Protein AF-A0A8K0CKQ9-F1 (afdb_monomer)

Sequence (184 aa):
MFLKTLKVGVIASRLYTYRISHFRPLLTLQYNQNYNYNYYEQKRNYKNFGHKPEPAPRHTKYWYSILLVAFIIPWFDYNWIGEKLFPSVEARDDSIAENDLKPEEEHPEEHAKPKKHRKEKIGFRDRKIIEYENRIRHYSTPDKVFRYFATLQVQGSSSDQHEIYMTPDDFLRSMTPGVKQPDG

Secondary structure (DSSP, 8-state):
-HHHHHHHHHHHHHHHHHHHHH---TT-----------------S----S-PPPPPPHHHHHHHHHHHHHHHGGGS-HHHHHHHHS-------GGGTTS------------------------HHHHHHHHHHHHHHHHS-HHHHHHHH--EEEEPSSTT-EEEE--HHHHHHHHSTTPPPPP-

Foldseek 3Di:
DVVVVVVVVVVVVVVVVVVVVPDDPPDDPPPPPPDDPDDPDDDPVDDDPDPDPDPDDPVVVVVVVVVVVVVCVVVDDVVVVCVVVPPPPPPPPCVPVPDDDDDDDDDDDDDDDPPPPPPPPQDPVNVVQLVVLVCCLPPNDPVVLQQVLFPDWDQDPDNPDIDTDHDPVSVVVSNDRPDGDDDD

Mean predicted aligned error: 21.97 Å

pLDDT: mean 74.36, std 18.37, range [31.3, 97.88]

Structure (mmCIF, N/CA/C/O backbone):
data_AF-A0A8K0CKQ9-F1
#
_entry.id   AF-A0A8K0CKQ9-F1
#
loop_
_atom_site.group_PDB
_atom_site.id
_atom_site.type_symbol
_atom_site.label_atom_id
_atom_site.label_alt_id
_atom_site.label_comp_id
_atom_site.label_asym_id
_atom_site.label_entity_id
_atom_site.label_seq_id
_atom_site.pdbx_PDB_ins_code
_atom_site.Cartn_x
_atom_site.Cartn_y
_atom_site.Cartn_z
_atom_site.occupancy
_atom_site.B_iso_or_equiv
_atom_site.auth_seq_id
_atom_site.auth_comp_id
_atom_site.auth_asym_id
_atom_site.auth_atom_id
_atom_site.pdbx_PDB_model_num
ATOM 1 N N . MET A 1 1 ? -2.009 -38.156 -84.762 1.00 59.88 1 MET A N 1
ATOM 2 C CA . MET A 1 1 ? -1.311 -39.231 -84.011 1.00 59.88 1 MET A CA 1
ATOM 3 C C . MET A 1 1 ? 0.195 -38.986 -83.851 1.00 59.88 1 MET A C 1
ATOM 5 O O . MET A 1 1 ? 0.681 -39.154 -82.741 1.00 59.88 1 MET A O 1
ATOM 9 N N . PHE A 1 2 ? 0.912 -38.505 -84.876 1.00 60.66 2 PHE A N 1
ATOM 10 C CA . PHE A 1 2 ? 2.374 -38.289 -84.852 1.00 60.66 2 PHE A CA 1
ATOM 11 C C . PHE A 1 2 ? 2.932 -37.366 -83.748 1.00 60.66 2 PHE A C 1
ATOM 13 O O . PHE A 1 2 ? 3.993 -37.640 -83.198 1.00 60.66 2 PHE A O 1
ATOM 20 N N . LEU A 1 3 ? 2.226 -36.301 -83.348 1.00 66.69 3 LEU A N 1
ATOM 21 C CA . LEU A 1 3 ? 2.731 -35.427 -82.273 1.00 66.69 3 LEU A CA 1
ATOM 22 C C . LEU A 1 3 ? 2.757 -36.106 -80.893 1.00 66.69 3 LEU A C 1
ATOM 24 O O . LEU A 1 3 ? 3.561 -35.734 -80.038 1.00 66.69 3 LEU A O 1
ATOM 28 N N . LYS A 1 4 ? 1.881 -37.093 -80.655 1.00 66.88 4 LYS A N 1
ATOM 29 C CA . LYS A 1 4 ? 1.828 -37.806 -79.371 1.00 66.88 4 LYS A CA 1
ATOM 30 C C . LYS A 1 4 ? 2.975 -38.813 -79.258 1.00 66.88 4 LYS A C 1
ATOM 32 O O . LYS A 1 4 ? 3.605 -38.879 -78.209 1.00 66.88 4 LYS A O 1
ATOM 37 N N . THR A 1 5 ? 3.305 -39.518 -80.342 1.00 75.12 5 THR A N 1
ATOM 38 C CA . THR A 1 5 ? 4.439 -40.457 -80.377 1.00 75.12 5 THR A CA 1
ATOM 39 C C . THR A 1 5 ? 5.783 -39.736 -80.259 1.00 75.12 5 THR A C 1
ATOM 41 O O . THR A 1 5 ? 6.663 -40.198 -79.537 1.00 75.12 5 THR A O 1
ATOM 44 N N . LEU A 1 6 ? 5.918 -38.549 -80.861 1.00 74.31 6 LEU A N 1
ATOM 45 C CA . LEU A 1 6 ? 7.142 -37.749 -80.778 1.00 74.31 6 LEU A CA 1
ATOM 46 C C . LEU A 1 6 ? 7.392 -37.197 -79.363 1.00 74.31 6 LEU A C 1
ATOM 48 O O . LEU A 1 6 ? 8.517 -37.248 -78.872 1.00 74.31 6 LEU A O 1
ATOM 52 N N . LYS A 1 7 ? 6.343 -36.753 -78.653 1.00 72.31 7 LYS A N 1
ATOM 53 C CA . LYS A 1 7 ? 6.464 -36.329 -77.244 1.00 72.31 7 LYS A CA 1
ATOM 54 C C . LYS A 1 7 ? 6.880 -37.475 -76.319 1.00 72.31 7 LYS A C 1
ATOM 56 O O . LYS A 1 7 ? 7.727 -37.263 -75.455 1.00 72.31 7 LYS A O 1
ATOM 61 N N . VAL A 1 8 ? 6.333 -38.676 -76.513 1.00 76.56 8 VAL A N 1
ATOM 62 C CA . VAL A 1 8 ? 6.724 -39.862 -75.729 1.00 76.56 8 VAL A CA 1
ATOM 63 C C . VAL A 1 8 ? 8.188 -40.229 -75.994 1.00 76.56 8 VAL A C 1
ATOM 65 O O . VAL A 1 8 ? 8.921 -40.490 -75.043 1.00 76.56 8 VAL A O 1
ATOM 68 N N . GLY A 1 9 ? 8.649 -40.142 -77.246 1.00 76.12 9 GLY A N 1
ATOM 69 C CA . GLY A 1 9 ? 10.057 -40.355 -77.599 1.00 76.12 9 GLY A CA 1
ATOM 70 C C . GLY A 1 9 ? 11.020 -39.367 -76.926 1.00 76.12 9 GLY A C 1
ATOM 71 O O . GLY A 1 9 ? 12.057 -39.776 -76.411 1.00 76.12 9 GLY A O 1
ATOM 72 N N . VAL A 1 10 ? 10.662 -38.079 -76.855 1.00 77.00 10 VAL A N 1
ATOM 73 C CA . VAL A 1 10 ? 11.485 -37.042 -76.195 1.00 77.00 10 VAL A CA 1
ATOM 74 C C . VAL A 1 10 ? 11.519 -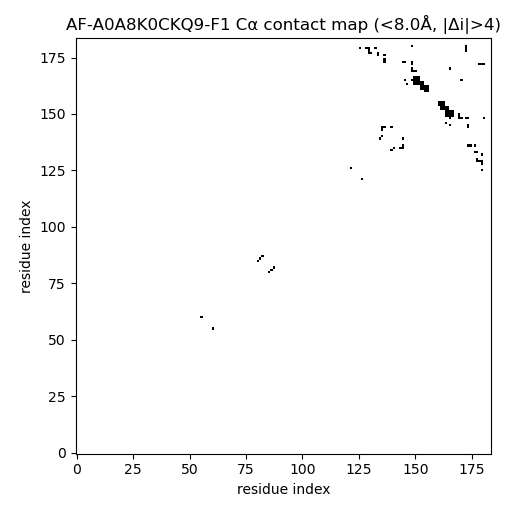37.208 -74.670 1.00 77.00 10 VAL A C 1
ATOM 76 O O . VAL A 1 10 ? 12.537 -36.942 -74.032 1.00 77.00 10 VAL A O 1
ATOM 79 N N . ILE A 1 11 ? 10.420 -37.659 -74.061 1.00 76.94 11 ILE A N 1
ATOM 80 C CA . ILE A 1 11 ? 10.378 -37.939 -72.619 1.00 76.94 11 ILE A CA 1
ATOM 81 C C . ILE A 1 11 ? 11.206 -39.191 -72.298 1.00 76.94 11 ILE A C 1
ATOM 83 O O . ILE A 1 11 ? 11.994 -39.174 -71.352 1.00 76.94 11 ILE A O 1
ATOM 87 N N . ALA A 1 12 ? 11.096 -40.244 -73.112 1.00 73.31 12 ALA A N 1
ATOM 88 C CA . ALA A 1 12 ? 11.885 -41.463 -72.956 1.00 73.31 12 ALA A CA 1
ATOM 89 C C . ALA A 1 12 ? 13.393 -41.200 -73.112 1.00 73.31 12 ALA A C 1
ATOM 91 O O . ALA A 1 12 ? 14.183 -41.692 -72.306 1.00 73.31 12 ALA A O 1
ATOM 92 N N . SER A 1 13 ? 13.800 -40.368 -74.079 1.00 69.25 13 SER A N 1
ATOM 93 C CA . SER A 1 13 ? 15.212 -40.013 -74.260 1.00 69.25 13 SER A CA 1
ATOM 94 C C . SER A 1 13 ? 15.764 -39.186 -73.095 1.00 69.25 13 SER A C 1
ATOM 96 O O . SER A 1 13 ? 16.885 -39.437 -72.658 1.00 69.25 13 SER A O 1
ATOM 98 N N . ARG A 1 14 ? 14.973 -38.267 -72.520 1.00 69.75 14 ARG A N 1
ATOM 99 C CA . ARG A 1 14 ? 15.354 -37.521 -71.304 1.00 69.75 14 ARG A CA 1
ATOM 100 C C . ARG A 1 14 ? 15.488 -38.410 -70.068 1.00 69.75 14 ARG A C 1
ATOM 102 O O . ARG A 1 14 ? 16.401 -38.207 -69.274 1.00 69.75 14 ARG A O 1
ATOM 109 N N . LEU A 1 15 ? 14.604 -39.391 -69.890 1.00 69.12 15 LEU A N 1
ATOM 110 C CA . LEU A 1 15 ? 14.692 -40.327 -68.764 1.00 69.12 15 LEU A CA 1
ATOM 111 C C . LEU A 1 15 ? 15.893 -41.271 -68.904 1.00 69.12 15 LEU A C 1
ATOM 113 O O . LEU A 1 15 ? 16.572 -41.549 -67.915 1.00 69.12 15 LEU A O 1
ATOM 117 N N . TYR A 1 16 ? 16.195 -41.718 -70.125 1.00 64.62 16 TYR A N 1
ATOM 118 C CA . TYR A 1 16 ? 17.355 -42.562 -70.403 1.00 64.62 16 TYR A CA 1
ATOM 119 C C . TYR A 1 16 ? 18.679 -41.834 -70.120 1.00 64.62 16 TYR A C 1
ATOM 121 O O . TYR A 1 16 ? 19.542 -42.374 -69.426 1.00 64.62 16 TYR A O 1
ATOM 129 N N . THR A 1 17 ? 18.824 -40.581 -70.566 1.00 60.91 17 THR A N 1
ATOM 130 C CA . THR A 1 17 ? 20.037 -39.784 -70.304 1.00 60.91 17 THR A CA 1
ATOM 131 C C . THR A 1 17 ? 20.198 -39.422 -68.827 1.00 60.91 17 THR A C 1
ATOM 133 O O . THR A 1 17 ? 21.315 -39.475 -68.308 1.00 60.91 17 THR A O 1
ATOM 136 N N . TYR A 1 18 ? 19.101 -39.147 -68.111 1.00 63.66 18 TYR A N 1
ATOM 137 C CA . TYR A 1 18 ? 19.142 -38.929 -66.662 1.00 63.66 18 TYR A CA 1
ATOM 138 C C . TYR A 1 18 ? 19.643 -40.176 -65.913 1.00 63.66 18 TYR A C 1
ATOM 140 O O . TYR A 1 18 ? 20.551 -40.068 -65.086 1.00 63.66 18 TYR A O 1
ATOM 148 N N . ARG A 1 19 ? 19.143 -41.373 -66.259 1.00 55.84 19 ARG A N 1
ATOM 149 C CA . ARG A 1 19 ? 19.552 -42.638 -65.618 1.00 55.84 19 ARG A CA 1
ATOM 150 C C . ARG A 1 19 ? 21.028 -42.986 -65.850 1.00 55.84 19 ARG A C 1
ATOM 152 O O . ARG A 1 19 ? 21.653 -43.534 -64.948 1.00 55.84 19 ARG A O 1
ATOM 159 N N . ILE A 1 20 ? 21.591 -42.642 -67.013 1.00 59.12 20 ILE A N 1
ATOM 160 C CA . ILE A 1 20 ? 23.017 -42.862 -67.322 1.00 59.12 20 ILE A CA 1
ATOM 161 C C . ILE A 1 20 ? 23.919 -41.939 -66.494 1.00 59.12 20 ILE A C 1
ATOM 163 O O . ILE A 1 20 ? 24.943 -42.387 -65.991 1.00 59.12 20 ILE A O 1
ATOM 167 N N . SER A 1 21 ? 23.529 -40.677 -66.281 1.00 59.56 21 SER A N 1
ATOM 168 C CA . SER A 1 21 ? 24.346 -39.727 -65.505 1.00 59.56 21 SER A CA 1
ATOM 169 C C . SER A 1 21 ? 24.526 -40.103 -64.026 1.00 59.56 21 SER A C 1
ATOM 171 O O . SER A 1 21 ? 25.521 -39.722 -63.413 1.00 59.56 21 SER A O 1
ATOM 173 N N . HIS A 1 22 ? 23.572 -40.841 -63.447 1.00 60.16 22 HIS A N 1
ATOM 174 C CA . HIS A 1 22 ? 23.580 -41.222 -62.029 1.00 60.16 22 HIS A CA 1
ATOM 175 C C . HIS A 1 22 ? 24.119 -42.640 -61.779 1.00 60.16 22 HIS A C 1
ATOM 177 O O . HIS A 1 22 ? 24.355 -43.006 -60.629 1.00 60.16 22 HIS A O 1
ATOM 183 N N . PHE A 1 23 ? 24.370 -43.430 -62.828 1.00 57.69 23 PHE A N 1
ATOM 184 C CA . PHE A 1 23 ? 25.042 -44.724 -62.711 1.00 57.69 23 PHE A CA 1
ATOM 185 C C . PHE A 1 23 ? 26.552 -44.529 -62.895 1.00 57.69 23 PHE A C 1
ATOM 18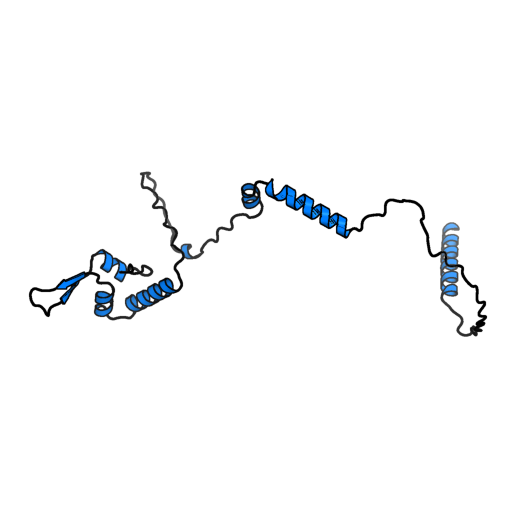7 O O . PHE A 1 23 ? 27.073 -44.570 -64.007 1.00 57.69 23 PHE A O 1
ATOM 194 N N . ARG A 1 24 ? 27.279 -44.303 -61.795 1.00 59.78 24 ARG A N 1
ATOM 195 C CA . ARG A 1 24 ? 28.744 -44.414 -61.814 1.00 59.78 24 ARG A CA 1
ATOM 196 C C . ARG A 1 24 ? 29.097 -45.903 -61.935 1.00 59.78 24 ARG A C 1
ATOM 198 O O . ARG A 1 24 ? 28.714 -46.660 -61.043 1.00 59.78 24 ARG A O 1
ATOM 205 N N . PRO A 1 25 ? 29.772 -46.365 -63.002 1.00 63.25 25 PRO A N 1
ATOM 206 C CA . PRO A 1 25 ? 30.199 -47.756 -63.081 1.00 63.25 25 PRO A CA 1
ATOM 207 C C . PRO A 1 25 ? 31.169 -48.050 -61.930 1.00 63.25 25 PRO A C 1
ATOM 209 O O . PRO A 1 25 ? 32.148 -47.335 -61.736 1.00 63.25 25 PRO A O 1
ATOM 212 N N . LEU A 1 26 ? 30.897 -49.118 -61.177 1.00 57.88 26 LEU A N 1
ATOM 213 C CA . LEU A 1 26 ? 31.646 -49.564 -59.989 1.00 57.88 26 LEU A CA 1
ATOM 214 C C . LEU A 1 26 ? 33.123 -49.942 -60.257 1.00 57.88 26 LEU A C 1
ATOM 216 O O . LEU A 1 26 ? 33.816 -50.366 -59.339 1.00 57.88 26 LEU A O 1
ATOM 220 N N . LEU A 1 27 ? 33.617 -49.791 -61.491 1.00 55.97 27 LEU A N 1
ATOM 221 C CA . LEU A 1 27 ? 34.939 -50.242 -61.941 1.00 55.97 27 LEU A CA 1
ATOM 222 C C . LEU A 1 27 ? 35.695 -49.184 -62.766 1.00 55.97 27 LEU A C 1
ATOM 224 O O . LEU A 1 27 ? 36.374 -49.514 -63.734 1.00 55.97 27 LEU A O 1
ATOM 228 N N . THR A 1 28 ? 35.621 -47.905 -62.396 1.00 53.66 28 THR A N 1
ATOM 229 C CA . THR A 1 28 ? 36.657 -46.947 -62.820 1.00 53.66 28 THR A CA 1
ATOM 230 C C . THR A 1 28 ? 37.701 -46.841 -61.723 1.00 53.66 28 THR A C 1
ATOM 232 O O . THR A 1 28 ? 37.480 -46.202 -60.695 1.00 53.66 28 THR A O 1
ATOM 235 N N . LEU A 1 29 ? 38.837 -47.490 -61.956 1.00 48.16 29 LEU A N 1
ATOM 236 C CA . LEU A 1 29 ? 40.065 -47.335 -61.191 1.00 48.16 29 LEU A CA 1
ATOM 237 C C . LEU A 1 29 ? 40.444 -45.843 -61.217 1.00 48.16 29 LEU A C 1
ATOM 239 O O . LEU A 1 29 ? 40.880 -45.331 -62.246 1.00 48.16 29 LEU A O 1
ATOM 243 N N . GLN A 1 30 ? 40.195 -45.113 -60.122 1.00 54.62 30 GLN A N 1
ATOM 244 C CA . GLN A 1 30 ? 40.667 -43.734 -59.983 1.00 54.62 30 GLN A CA 1
ATOM 245 C C . GLN A 1 30 ? 42.191 -43.769 -59.887 1.00 54.62 30 GLN A C 1
ATOM 247 O O . GLN A 1 30 ? 42.761 -44.006 -58.824 1.00 54.62 30 GLN A O 1
ATOM 252 N N . TYR A 1 31 ? 42.859 -43.555 -61.015 1.00 51.16 31 TYR A N 1
ATOM 253 C CA . TYR A 1 31 ? 44.293 -43.334 -61.042 1.00 51.16 31 TYR A CA 1
ATOM 254 C C . TYR A 1 31 ? 44.577 -41.931 -60.491 1.00 51.16 31 TYR A C 1
ATOM 256 O O . TYR A 1 31 ? 44.292 -40.917 -61.127 1.00 51.16 31 T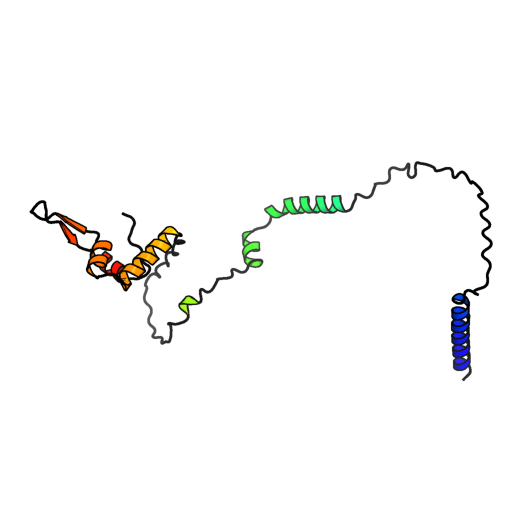YR A O 1
ATOM 264 N N . ASN A 1 32 ? 45.074 -41.882 -59.257 1.00 52.41 32 ASN A N 1
ATOM 265 C CA . ASN A 1 32 ? 45.449 -40.650 -58.574 1.00 52.41 32 ASN A CA 1
ATOM 266 C C . ASN A 1 32 ? 46.793 -40.144 -59.125 1.00 52.41 32 ASN A C 1
ATOM 268 O O . ASN A 1 32 ? 47.855 -40.471 -58.596 1.00 52.41 32 ASN A O 1
ATOM 272 N N . GLN A 1 33 ? 46.752 -39.365 -60.209 1.00 54.94 33 GLN A N 1
ATOM 273 C CA . GLN A 1 33 ? 47.903 -38.584 -60.665 1.00 54.94 33 GLN A CA 1
ATOM 274 C C . GLN A 1 33 ? 48.027 -37.317 -59.828 1.00 54.94 33 GLN A C 1
ATOM 276 O O . GLN A 1 33 ? 47.590 -36.234 -60.211 1.00 54.94 33 GLN A O 1
ATOM 281 N N . ASN A 1 34 ? 48.654 -37.468 -58.668 1.00 47.91 34 ASN A N 1
ATOM 282 C CA . ASN A 1 34 ? 49.083 -36.354 -57.841 1.00 47.91 34 ASN A CA 1
ATOM 283 C C . ASN A 1 34 ? 50.370 -35.752 -58.440 1.00 47.91 34 ASN A C 1
ATOM 285 O O . ASN A 1 34 ? 51.475 -36.011 -57.968 1.00 47.91 34 ASN A O 1
ATOM 289 N N . TYR A 1 35 ? 50.239 -34.971 -59.516 1.00 51.16 35 TYR A N 1
ATOM 290 C CA . TYR A 1 35 ? 51.323 -34.112 -59.995 1.00 51.16 35 TYR A CA 1
ATOM 291 C C . TYR A 1 35 ? 51.183 -32.728 -59.364 1.00 51.16 35 TYR A C 1
ATOM 293 O O . TYR A 1 35 ? 50.397 -31.892 -59.809 1.00 51.16 35 TYR A O 1
ATOM 301 N N . ASN A 1 36 ? 51.967 -32.495 -58.310 1.00 47.28 36 ASN A N 1
ATOM 302 C CA . ASN A 1 36 ? 52.162 -31.175 -57.718 1.00 47.28 36 ASN A CA 1
ATOM 303 C C . ASN A 1 36 ? 52.939 -30.277 -58.692 1.00 47.28 36 ASN A C 1
ATOM 305 O O . ASN A 1 36 ? 54.169 -30.227 -58.665 1.00 47.28 36 ASN A O 1
ATOM 309 N N . TYR A 1 37 ? 52.222 -29.534 -59.531 1.00 55.50 37 TYR A N 1
ATOM 310 C CA . TYR A 1 37 ? 52.769 -28.347 -60.178 1.00 55.50 37 TYR A CA 1
ATOM 311 C C . TYR A 1 37 ? 52.599 -27.163 -59.224 1.00 55.50 37 TYR A C 1
ATOM 313 O O . TYR A 1 37 ? 51.520 -26.585 -59.106 1.00 55.50 37 TYR A O 1
ATOM 321 N N . ASN A 1 38 ? 53.671 -26.825 -58.508 1.00 49.81 38 ASN A N 1
ATOM 322 C CA . ASN A 1 38 ? 53.735 -25.641 -57.655 1.00 49.81 38 ASN A CA 1
ATOM 323 C C . ASN A 1 38 ? 53.711 -24.370 -58.519 1.00 49.81 38 ASN A C 1
ATOM 325 O O . ASN A 1 38 ? 54.756 -23.845 -58.902 1.00 49.81 38 ASN A O 1
ATOM 329 N N . TYR A 1 39 ? 52.520 -23.861 -58.824 1.00 56.91 39 TYR A N 1
ATOM 330 C CA . TYR A 1 39 ? 52.352 -22.495 -59.304 1.00 56.91 39 TYR A CA 1
ATOM 331 C C . TYR A 1 39 ? 52.438 -21.548 -58.102 1.00 56.91 39 TYR A C 1
ATOM 333 O O . TYR A 1 39 ? 51.557 -21.526 -57.244 1.00 56.91 39 TYR A O 1
ATOM 341 N N . TYR A 1 40 ? 53.509 -20.759 -58.024 1.00 55.19 40 TYR A N 1
ATOM 342 C CA . TYR A 1 40 ? 53.582 -19.630 -57.101 1.00 55.19 40 TYR A CA 1
ATOM 343 C C . TYR A 1 40 ? 52.580 -18.560 -57.555 1.00 55.19 40 TYR A C 1
ATOM 345 O O . TYR A 1 40 ? 52.882 -17.741 -58.423 1.00 55.19 40 TYR A O 1
ATOM 353 N N . GLU A 1 41 ? 51.371 -18.564 -56.996 1.00 61.59 41 GLU A N 1
ATOM 354 C CA . GLU A 1 41 ? 50.421 -17.478 -57.229 1.00 61.59 41 GLU A CA 1
ATOM 355 C C . GLU A 1 41 ? 50.929 -16.181 -56.583 1.00 61.59 41 GLU A C 1
ATOM 357 O O . GLU A 1 41 ? 51.057 -16.077 -55.360 1.00 61.59 41 GLU A O 1
ATOM 362 N N . GLN A 1 42 ? 51.196 -15.159 -57.401 1.00 65.62 42 GLN A N 1
ATOM 363 C CA . GLN A 1 42 ? 51.445 -13.805 -56.912 1.00 65.62 42 GLN A CA 1
ATOM 364 C C . GLN A 1 42 ? 50.166 -13.244 -56.277 1.00 65.62 42 GLN A C 1
ATOM 366 O O . GLN A 1 42 ? 49.279 -12.725 -56.957 1.00 65.62 42 GLN A O 1
ATOM 371 N N . LYS A 1 43 ? 50.073 -13.307 -54.948 1.00 60.81 43 LYS A N 1
ATOM 372 C CA . LYS A 1 43 ? 48.999 -12.651 -54.196 1.00 60.81 43 LYS A CA 1
ATOM 373 C C . LYS A 1 43 ? 49.270 -11.145 -54.143 1.00 60.81 43 LYS A C 1
ATOM 375 O O . LYS A 1 43 ? 50.132 -10.678 -53.404 1.00 60.81 43 LYS A O 1
ATOM 380 N N . ARG A 1 44 ? 48.534 -10.359 -54.937 1.00 65.44 44 ARG A N 1
ATOM 381 C CA . ARG A 1 44 ? 48.466 -8.897 -54.767 1.00 65.44 44 ARG A CA 1
ATOM 382 C C . ARG A 1 44 ? 47.697 -8.602 -53.476 1.00 65.44 44 ARG A C 1
ATOM 384 O O . ARG A 1 44 ? 46.481 -8.753 -53.438 1.00 65.44 44 ARG A O 1
ATOM 391 N N . ASN A 1 45 ? 48.413 -8.200 -52.425 1.00 66.31 45 ASN A N 1
ATOM 392 C CA . ASN A 1 45 ? 47.864 -7.998 -51.074 1.00 66.31 45 ASN A CA 1
ATOM 393 C C . ASN A 1 45 ? 46.927 -6.790 -50.937 1.00 66.31 45 ASN A C 1
ATOM 395 O O . ASN A 1 45 ? 46.260 -6.640 -49.919 1.00 66.31 45 ASN A O 1
ATOM 399 N N . TYR A 1 46 ? 46.860 -5.931 -51.948 1.00 68.12 46 TYR A N 1
ATOM 400 C CA . TYR A 1 46 ? 45.945 -4.804 -51.986 1.00 68.12 46 TYR A CA 1
ATOM 401 C C . TYR A 1 46 ? 45.021 -4.938 -53.199 1.00 68.12 46 TYR A C 1
ATOM 403 O O . TYR A 1 46 ? 45.434 -5.246 -54.320 1.00 68.12 46 TYR A O 1
ATOM 411 N N . LYS A 1 47 ? 43.733 -4.700 -52.976 1.00 67.62 47 LYS A N 1
ATOM 412 C CA . LYS A 1 47 ? 42.726 -4.573 -54.026 1.00 67.62 47 LYS A CA 1
ATOM 413 C C . LYS A 1 47 ? 41.818 -3.425 -53.604 1.00 67.62 47 LYS A C 1
ATOM 415 O O . LYS A 1 47 ? 41.358 -3.425 -52.471 1.00 67.62 47 LYS A O 1
ATOM 420 N N . ASN A 1 48 ? 41.574 -2.485 -54.523 1.00 65.38 48 ASN A N 1
ATOM 421 C CA . ASN A 1 48 ? 40.822 -1.229 -54.338 1.00 65.38 48 ASN A CA 1
ATOM 422 C C . ASN A 1 48 ? 41.630 -0.024 -53.809 1.00 65.38 48 ASN A C 1
ATOM 424 O O . ASN A 1 48 ? 41.329 0.516 -52.757 1.00 65.38 48 ASN A O 1
ATOM 428 N N . PHE A 1 49 ? 42.580 0.486 -54.597 1.00 71.12 49 PHE A N 1
ATOM 429 C CA . PHE A 1 49 ? 43.244 1.779 -54.335 1.00 71.12 49 PHE A CA 1
ATOM 430 C C . PHE A 1 49 ? 42.407 3.031 -54.651 1.00 71.12 49 PHE A C 1
ATOM 432 O O . PHE A 1 49 ? 42.929 4.140 -54.674 1.00 71.12 49 PHE A O 1
ATOM 439 N N . GLY A 1 50 ? 41.121 2.875 -54.955 1.00 77.62 50 GLY A N 1
ATOM 440 C CA . GLY A 1 50 ? 40.236 4.013 -55.175 1.00 77.62 50 GLY A CA 1
ATOM 441 C C . GLY A 1 50 ? 39.508 4.353 -53.886 1.00 77.62 50 GLY A C 1
ATOM 442 O O . GLY A 1 50 ? 39.011 3.438 -53.231 1.00 77.62 50 GLY A O 1
ATOM 443 N N . HIS A 1 51 ? 39.380 5.643 -53.568 1.00 77.94 51 HIS A N 1
ATOM 444 C CA . HIS A 1 51 ? 38.482 6.139 -52.522 1.00 77.94 51 HIS A CA 1
ATOM 445 C C . HIS A 1 51 ? 37.025 5.877 -52.925 1.00 77.94 51 HIS A C 1
ATOM 447 O O . HIS A 1 51 ? 36.316 6.752 -53.416 1.00 77.94 51 HIS A O 1
ATOM 453 N N . LYS A 1 52 ? 36.590 4.627 -52.790 1.00 76.75 52 LYS A N 1
ATOM 454 C CA . LYS A 1 52 ? 35.187 4.253 -52.909 1.00 76.75 52 LYS A CA 1
ATOM 455 C C . LYS A 1 52 ? 34.563 4.429 -51.530 1.00 76.75 52 LYS A C 1
ATOM 457 O O . LYS A 1 52 ? 35.192 4.027 -50.552 1.00 76.75 52 LYS A O 1
ATOM 462 N N . PRO A 1 53 ? 33.357 5.004 -51.428 1.00 77.44 53 PRO A N 1
ATOM 463 C CA . PRO A 1 53 ? 32.656 5.031 -50.158 1.00 77.44 53 PRO A CA 1
ATOM 464 C C . PRO A 1 53 ? 32.446 3.587 -49.702 1.00 77.44 53 PRO A C 1
ATOM 466 O O . PRO A 1 53 ? 31.810 2.787 -50.394 1.00 77.44 53 PRO A O 1
ATOM 469 N N . GLU A 1 54 ? 33.031 3.236 -48.563 1.00 77.38 54 GLU A N 1
ATOM 470 C CA . GLU A 1 54 ? 32.820 1.926 -47.971 1.00 77.38 54 GLU A CA 1
ATOM 471 C C . GLU A 1 54 ? 31.382 1.857 -47.443 1.00 77.38 54 GLU A C 1
ATOM 473 O O . GLU A 1 54 ? 30.919 2.783 -46.766 1.00 77.38 54 GLU A O 1
ATOM 478 N N . PRO A 1 55 ? 30.621 0.796 -47.764 1.00 79.75 55 PRO A N 1
ATOM 479 C CA . PRO A 1 55 ? 29.268 0.669 -47.260 1.00 79.75 55 PRO A CA 1
ATOM 480 C C . PRO A 1 55 ? 29.322 0.482 -45.744 1.00 79.75 55 PRO A C 1
ATOM 482 O O . PRO A 1 55 ? 29.826 -0.525 -45.250 1.00 79.75 55 PRO A O 1
ATOM 485 N N . ALA A 1 56 ? 28.762 1.441 -45.006 1.00 81.88 56 ALA A N 1
ATOM 486 C CA . ALA A 1 56 ? 28.653 1.333 -43.559 1.00 81.88 56 ALA A CA 1
ATOM 487 C C . ALA A 1 56 ? 27.932 0.028 -43.164 1.00 81.88 56 ALA A C 1
ATOM 489 O O . ALA A 1 56 ? 26.936 -0.352 -43.806 1.00 81.88 56 ALA A O 1
ATOM 490 N N . PRO A 1 57 ? 28.405 -0.662 -42.113 1.00 87.75 57 PRO A N 1
ATOM 491 C CA . PRO A 1 57 ? 27.829 -1.931 -41.704 1.00 87.75 57 PRO A CA 1
ATOM 492 C C . PRO A 1 57 ? 26.386 -1.750 -41.208 1.00 87.75 57 PRO A C 1
ATOM 494 O O . PRO A 1 57 ? 25.985 -0.696 -40.724 1.00 87.75 57 PRO A O 1
ATOM 497 N N . ARG A 1 58 ? 25.555 -2.791 -41.327 1.00 86.62 58 ARG A N 1
ATOM 498 C CA . ARG A 1 58 ? 24.111 -2.678 -41.027 1.00 86.62 58 ARG A CA 1
ATOM 499 C C . ARG A 1 58 ? 23.825 -2.295 -39.569 1.00 86.62 58 ARG A C 1
ATOM 501 O O . ARG A 1 58 ? 22.862 -1.582 -39.315 1.00 86.62 58 ARG A O 1
ATOM 508 N N . HIS A 1 59 ? 24.672 -2.723 -38.631 1.00 90.06 59 HIS A N 1
ATOM 509 C CA . HIS A 1 59 ? 24.505 -2.425 -37.208 1.00 90.06 59 HIS A CA 1
ATOM 510 C C . HIS A 1 59 ? 24.656 -0.932 -36.893 1.00 90.06 59 HIS A C 1
ATOM 512 O O . HIS A 1 59 ? 23.876 -0.411 -36.099 1.00 90.06 59 HIS A O 1
ATOM 518 N N . THR A 1 60 ? 25.577 -0.216 -37.552 1.00 90.94 60 THR A N 1
ATOM 519 C CA . THR A 1 60 ? 25.715 1.232 -37.335 1.00 90.94 60 THR A CA 1
ATOM 520 C C . THR A 1 60 ? 24.479 1.971 -37.833 1.00 90.94 60 THR A C 1
ATOM 522 O O . THR A 1 60 ? 24.008 2.881 -37.162 1.00 90.94 60 THR A O 1
ATOM 525 N N . LYS A 1 61 ? 23.864 1.528 -38.938 1.00 90.44 61 LYS A N 1
ATOM 526 C CA . LYS A 1 61 ? 22.600 2.103 -39.432 1.00 90.44 61 LYS A CA 1
ATOM 527 C C . LYS A 1 61 ? 21.457 1.961 -38.425 1.00 90.44 61 LYS A C 1
ATOM 529 O O . LYS A 1 61 ? 20.755 2.937 -38.176 1.00 90.44 61 LYS A O 1
ATOM 534 N N . TYR A 1 62 ? 21.295 0.782 -37.819 1.00 94.62 62 TYR A N 1
ATOM 535 C CA . TYR A 1 62 ? 20.287 0.583 -36.771 1.00 94.62 62 TYR A CA 1
ATOM 536 C C . TYR A 1 62 ? 20.573 1.447 -35.541 1.00 94.62 62 TYR A C 1
ATOM 538 O O . TYR A 1 62 ? 19.661 2.081 -35.017 1.00 94.62 62 TYR A O 1
ATOM 546 N N . TRP A 1 63 ? 21.838 1.551 -35.132 1.00 94.25 63 TRP A N 1
ATOM 547 C CA . TRP A 1 63 ? 22.239 2.402 -34.014 1.00 94.25 63 TRP A CA 1
ATOM 548 C C . TRP A 1 63 ? 21.874 3.875 -34.237 1.00 94.25 63 TRP A C 1
ATOM 550 O O . TRP A 1 63 ? 21.232 4.490 -33.388 1.00 94.25 63 TRP A O 1
ATOM 560 N N . TYR A 1 64 ? 22.184 4.426 -35.412 1.00 94.31 64 TYR A N 1
ATOM 561 C CA . TYR A 1 64 ? 21.796 5.796 -35.753 1.00 94.31 64 TYR A CA 1
ATOM 562 C C . TYR A 1 64 ? 20.276 5.978 -35.830 1.00 94.31 64 TYR A C 1
ATOM 564 O O . TYR A 1 64 ? 19.772 7.014 -35.406 1.00 94.31 64 TYR A O 1
ATOM 572 N N . SER A 1 65 ? 19.531 4.975 -36.308 1.00 94.56 65 SER A N 1
ATOM 573 C CA . SER A 1 65 ? 18.064 5.035 -36.305 1.00 94.56 65 SER A CA 1
ATOM 574 C C . SER A 1 65 ? 17.475 5.052 -34.890 1.00 94.56 65 SER A C 1
ATOM 576 O O . SER A 1 65 ? 16.526 5.789 -34.640 1.00 94.56 65 SER A O 1
ATOM 578 N N . ILE A 1 66 ? 18.073 4.320 -33.944 1.00 95.50 66 ILE A N 1
ATOM 579 C CA . ILE A 1 66 ? 17.659 4.312 -32.534 1.00 95.50 66 ILE A CA 1
ATOM 580 C C . ILE A 1 66 ? 17.922 5.676 -31.891 1.00 95.50 66 ILE A C 1
ATOM 582 O O . ILE A 1 66 ? 17.044 6.203 -31.215 1.00 95.50 66 ILE A O 1
ATOM 586 N N . LEU A 1 67 ? 19.091 6.276 -32.136 1.00 94.75 67 LEU A N 1
ATOM 587 C CA . LEU A 1 67 ? 19.413 7.615 -31.631 1.00 94.75 67 LEU A CA 1
ATOM 588 C C . LEU A 1 67 ? 18.465 8.685 -32.186 1.00 94.75 67 LEU A C 1
ATOM 590 O O . LEU A 1 67 ? 18.039 9.572 -31.452 1.00 94.75 67 LEU A O 1
ATOM 594 N N . LEU A 1 68 ? 18.098 8.575 -33.465 1.00 94.56 68 LEU A N 1
ATOM 595 C CA . LEU A 1 68 ? 17.134 9.470 -34.098 1.00 94.56 68 LEU A CA 1
ATOM 596 C C . LEU A 1 68 ? 15.751 9.328 -33.448 1.00 94.56 68 LEU A C 1
ATOM 598 O O . LEU A 1 68 ? 15.139 10.328 -33.090 1.00 94.56 68 LEU A O 1
ATOM 602 N N . VAL A 1 69 ? 15.275 8.101 -33.227 1.00 94.44 69 VAL A N 1
ATOM 603 C CA . VAL A 1 69 ? 13.988 7.855 -32.555 1.00 94.44 69 VAL A CA 1
ATOM 604 C C . VAL A 1 69 ? 14.009 8.347 -31.103 1.00 94.44 69 VAL A C 1
ATOM 606 O O . VAL A 1 69 ? 13.057 8.993 -30.675 1.00 94.44 69 VAL A O 1
ATOM 609 N N . ALA A 1 70 ? 15.104 8.133 -30.367 1.00 92.56 70 ALA A N 1
ATOM 610 C CA . ALA A 1 70 ? 15.280 8.624 -28.997 1.00 92.56 70 ALA A CA 1
ATOM 611 C C . ALA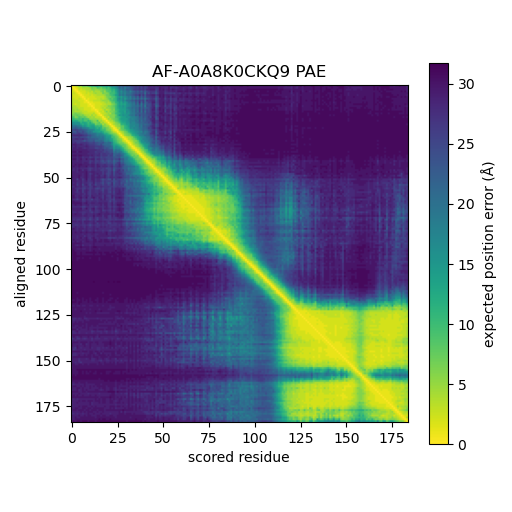 A 1 70 ? 15.180 10.153 -28.886 1.00 92.56 70 ALA A C 1
ATOM 613 O O . ALA A 1 70 ? 14.699 10.660 -27.876 1.00 92.56 70 ALA A O 1
ATOM 614 N N . PHE A 1 71 ? 15.579 10.884 -29.929 1.00 93.38 71 PHE A N 1
ATOM 615 C CA . PHE A 1 71 ? 15.442 12.338 -29.987 1.00 93.38 71 PHE A CA 1
ATOM 616 C C . PHE A 1 71 ? 14.003 12.802 -30.272 1.00 93.38 71 PHE A C 1
ATOM 618 O O . PHE A 1 71 ? 13.607 13.873 -29.826 1.00 93.38 71 PHE A O 1
ATOM 625 N N . ILE A 1 72 ? 13.207 11.997 -30.984 1.00 91.94 72 ILE A N 1
ATOM 626 C CA . ILE A 1 72 ? 11.820 12.332 -31.350 1.00 91.94 72 ILE A CA 1
ATOM 627 C C . ILE A 1 72 ? 10.827 11.925 -30.247 1.00 91.94 72 ILE A C 1
ATOM 629 O O . ILE A 1 72 ? 9.800 12.572 -30.075 1.00 91.94 72 ILE A O 1
ATOM 633 N N . ILE A 1 73 ? 11.126 10.884 -29.466 1.00 89.62 73 ILE A N 1
ATOM 634 C CA . ILE A 1 73 ? 10.271 10.374 -28.378 1.00 89.62 73 ILE A CA 1
ATOM 635 C C . ILE A 1 73 ? 9.769 11.482 -27.413 1.00 89.62 73 ILE A C 1
ATOM 637 O O . ILE A 1 73 ? 8.570 11.517 -27.141 1.00 89.62 73 ILE A O 1
ATOM 641 N N . PRO A 1 74 ? 10.595 12.439 -26.941 1.00 88.19 74 PRO A N 1
ATOM 642 C CA . PRO A 1 74 ? 10.141 13.537 -26.076 1.00 88.19 74 PRO A CA 1
ATOM 643 C C . PRO A 1 74 ? 9.154 14.519 -26.722 1.00 88.19 74 PRO A C 1
ATOM 645 O O . PRO A 1 74 ? 8.549 15.317 -26.014 1.00 88.19 74 PRO A O 1
ATOM 648 N N . TRP A 1 75 ? 9.014 14.494 -28.047 1.00 89.62 75 TRP A N 1
ATOM 649 C CA . TRP A 1 75 ? 8.144 15.393 -28.806 1.00 89.62 75 TRP A CA 1
ATOM 650 C C . TRP A 1 75 ? 6.698 14.893 -28.925 1.00 89.62 75 TRP A C 1
ATOM 652 O O . TRP A 1 75 ? 5.846 15.618 -29.429 1.00 89.62 75 TRP A O 1
ATOM 662 N N . PHE A 1 76 ? 6.408 13.667 -28.481 1.00 88.31 76 PHE A N 1
ATOM 663 C CA . PHE A 1 76 ? 5.066 13.091 -28.529 1.00 88.31 76 PHE A CA 1
ATOM 664 C C . PHE A 1 76 ? 4.311 13.272 -27.206 1.00 88.31 76 PHE A C 1
ATOM 666 O O . PHE A 1 76 ? 4.853 13.027 -26.130 1.00 88.31 76 PHE A O 1
ATOM 673 N N . ASP A 1 77 ? 3.026 13.626 -27.290 1.00 87.19 77 ASP A N 1
ATOM 674 C CA . ASP A 1 77 ? 2.135 13.724 -26.131 1.00 87.19 77 A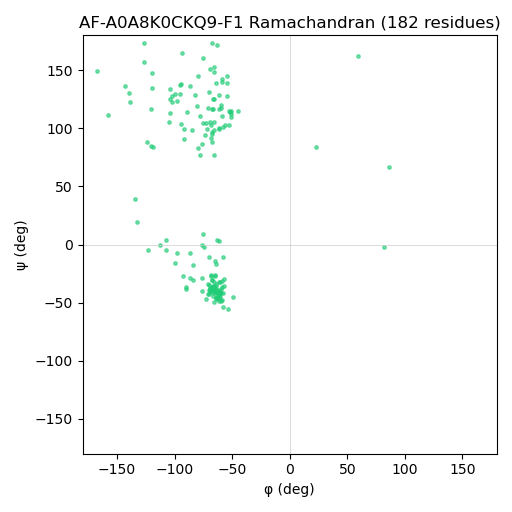SP A CA 1
ATOM 675 C C . ASP A 1 77 ? 1.843 12.339 -25.530 1.00 87.19 77 ASP A C 1
ATOM 677 O O . ASP A 1 77 ? 1.018 11.562 -26.022 1.00 87.19 77 ASP A O 1
ATOM 681 N N . TYR A 1 78 ? 2.505 12.033 -24.415 1.00 83.50 78 TYR A N 1
ATOM 682 C CA . TYR A 1 78 ? 2.382 10.745 -23.725 1.00 83.50 78 TYR A CA 1
ATOM 683 C C . TYR A 1 78 ? 0.990 10.476 -23.150 1.00 83.50 78 TYR A C 1
ATOM 685 O O . TYR A 1 78 ? 0.605 9.315 -23.037 1.00 83.50 78 TYR A O 1
ATOM 693 N N . ASN A 1 79 ? 0.223 11.519 -22.824 1.00 77.62 79 ASN A N 1
ATOM 694 C CA . ASN A 1 79 ? -1.136 11.369 -22.295 1.00 77.62 79 ASN A CA 1
ATOM 695 C C . ASN A 1 79 ? -2.077 10.761 -23.347 1.00 77.62 79 ASN A C 1
ATOM 697 O O . ASN A 1 79 ? -2.823 9.833 -23.049 1.00 77.62 79 ASN A O 1
ATOM 701 N N . TRP A 1 80 ? -1.967 11.206 -24.603 1.00 82.19 80 TRP A N 1
ATOM 702 C CA . TRP A 1 80 ? -2.755 10.668 -25.715 1.00 82.19 80 TRP A CA 1
ATOM 703 C C . TRP A 1 80 ? -2.346 9.234 -26.079 1.00 82.19 80 TRP A C 1
ATOM 705 O O . TRP A 1 80 ? -3.191 8.379 -26.352 1.00 82.19 80 TRP A O 1
ATOM 715 N N . ILE A 1 81 ? -1.040 8.948 -26.056 1.00 81.81 81 ILE A N 1
ATOM 716 C CA . ILE A 1 81 ? -0.518 7.597 -26.291 1.00 81.81 81 ILE A CA 1
ATOM 717 C C . ILE A 1 81 ? -0.941 6.630 -25.182 1.00 81.81 81 ILE A C 1
ATOM 719 O O . ILE A 1 81 ? -1.310 5.497 -25.486 1.00 81.81 81 ILE A O 1
ATOM 723 N N . GLY A 1 82 ? -0.927 7.069 -23.922 1.00 77.81 82 GLY A N 1
ATOM 724 C CA . GLY A 1 82 ? -1.309 6.257 -22.771 1.00 77.81 82 GLY A CA 1
ATOM 725 C C . GLY A 1 82 ? -2.760 5.796 -22.847 1.00 77.81 82 GLY A C 1
ATOM 726 O O . GLY A 1 82 ? -3.026 4.604 -22.733 1.00 77.81 82 GLY A O 1
ATOM 727 N N . GLU A 1 83 ? -3.679 6.717 -23.136 1.00 79.06 83 GLU A N 1
ATOM 728 C CA . GLU A 1 83 ? -5.113 6.418 -23.236 1.00 79.06 83 GLU A CA 1
ATOM 729 C C . GLU A 1 83 ? -5.456 5.494 -24.414 1.00 79.06 83 GLU A C 1
ATOM 731 O O . GLU A 1 83 ? -6.382 4.688 -24.326 1.00 79.06 83 GLU A O 1
ATOM 736 N N . LYS A 1 84 ? -4.705 5.582 -25.520 1.00 82.19 84 LYS A N 1
ATOM 737 C CA . LYS A 1 84 ? -4.985 4.815 -26.742 1.00 82.19 84 LYS A CA 1
ATOM 738 C C . LYS A 1 84 ? -4.301 3.449 -26.792 1.00 82.19 84 LYS A C 1
ATOM 740 O O . LYS A 1 84 ? -4.885 2.512 -27.333 1.00 82.19 84 LYS A O 1
ATOM 745 N N . LEU A 1 85 ? -3.070 3.324 -26.284 1.00 81.69 85 LEU A N 1
ATOM 746 C CA . LEU A 1 85 ? -2.353 2.041 -26.251 1.00 81.69 85 LEU A CA 1
ATOM 747 C C . LEU A 1 85 ? -2.719 1.185 -25.039 1.00 81.69 85 LEU A C 1
ATOM 749 O O . LEU A 1 85 ? -2.676 -0.040 -25.141 1.00 81.69 85 LEU A O 1
ATOM 753 N N . PHE A 1 86 ? -3.062 1.804 -23.911 1.00 77.50 86 PHE A N 1
ATOM 754 C CA . PHE A 1 86 ? -3.373 1.095 -22.677 1.00 77.50 86 PHE A CA 1
ATOM 755 C C . PHE A 1 86 ? -4.801 1.440 -22.251 1.00 77.50 86 PHE A C 1
ATOM 757 O O . PHE A 1 86 ? -4.990 2.344 -21.435 1.00 77.50 86 PHE A O 1
ATOM 764 N N . PRO A 1 87 ? -5.828 0.743 -22.785 1.00 73.44 87 PRO A N 1
ATOM 765 C CA . PRO A 1 87 ? -7.172 0.889 -22.251 1.00 73.44 87 PRO A CA 1
ATOM 766 C C . PRO A 1 87 ? -7.124 0.603 -20.749 1.00 73.44 87 PRO A C 1
ATOM 768 O O . PRO A 1 87 ? -6.586 -0.419 -20.317 1.00 73.44 87 PRO A O 1
ATOM 771 N N . SER A 1 88 ? -7.655 1.534 -19.959 1.00 68.38 88 SER A N 1
ATOM 772 C CA . SER A 1 88 ? -7.781 1.392 -18.513 1.00 68.38 88 SER A CA 1
ATOM 773 C C . SER A 1 88 ? -8.602 0.139 -18.211 1.00 68.38 88 SER A C 1
ATOM 775 O O . SER A 1 88 ? -9.827 0.147 -18.327 1.00 68.38 88 SER A O 1
ATOM 777 N N . VAL A 1 89 ? -7.931 -0.952 -17.840 1.00 71.88 89 VAL A N 1
ATOM 778 C CA . VAL A 1 89 ? -8.595 -2.130 -17.287 1.00 71.88 89 VAL A CA 1
ATOM 779 C C . VAL A 1 89 ? -9.008 -1.761 -15.870 1.00 71.88 89 VAL A C 1
ATOM 781 O O . VAL A 1 89 ? -8.224 -1.847 -14.925 1.00 71.88 89 VAL A O 1
ATOM 784 N N . GLU A 1 90 ? -10.248 -1.307 -15.729 1.00 63.31 90 GLU A N 1
ATOM 785 C CA . GLU A 1 90 ? -10.904 -1.278 -14.432 1.00 63.31 90 GLU A CA 1
ATOM 786 C C . GLU A 1 90 ? -11.081 -2.730 -13.989 1.00 63.31 90 GLU A C 1
ATOM 788 O O . GLU A 1 90 ? -11.907 -3.469 -14.525 1.00 63.31 90 GLU A O 1
ATOM 793 N N . ALA A 1 91 ? -10.259 -3.167 -13.035 1.00 60.28 91 ALA A N 1
ATOM 794 C CA . ALA A 1 91 ? -10.505 -4.413 -12.333 1.00 60.28 91 ALA A CA 1
ATOM 795 C C . ALA A 1 91 ? -11.846 -4.262 -11.602 1.00 60.28 91 ALA A C 1
ATOM 797 O O . ALA A 1 91 ? -11.919 -3.598 -10.566 1.00 60.28 91 ALA A O 1
ATOM 798 N N . ARG A 1 92 ? -12.917 -4.826 -12.174 1.00 53.62 92 ARG A N 1
ATOM 799 C CA . ARG A 1 92 ? -14.156 -5.070 -11.437 1.00 53.62 92 ARG A CA 1
ATOM 800 C C . ARG A 1 92 ? -13.787 -5.967 -10.266 1.00 53.62 92 ARG A C 1
ATOM 802 O O . ARG A 1 92 ? -13.372 -7.105 -10.442 1.00 53.62 92 ARG A O 1
ATOM 809 N N . ASP A 1 93 ? -13.857 -5.394 -9.077 1.00 52.69 93 ASP A N 1
ATOM 810 C CA . ASP A 1 93 ? -13.814 -6.142 -7.835 1.00 52.69 93 ASP A CA 1
ATOM 811 C C . ASP A 1 93 ? -15.170 -6.859 -7.745 1.00 52.69 93 ASP A C 1
ATOM 813 O O . ASP A 1 93 ? -16.192 -6.237 -7.446 1.00 52.69 93 ASP A O 1
ATOM 817 N N . ASP A 1 94 ? -15.205 -8.146 -8.105 1.00 54.16 94 ASP A N 1
ATOM 818 C CA . ASP A 1 94 ? -16.417 -8.985 -8.153 1.00 54.16 94 ASP A CA 1
ATOM 819 C C . ASP A 1 94 ? -17.086 -9.174 -6.771 1.00 54.16 94 ASP A C 1
ATOM 821 O O . ASP A 1 94 ? -18.098 -9.858 -6.641 1.00 54.16 94 ASP A O 1
ATOM 825 N N . SER A 1 95 ? -16.572 -8.527 -5.723 1.00 53.72 95 SER A N 1
ATOM 826 C CA . SER A 1 95 ? -17.100 -8.576 -4.358 1.00 53.72 95 SER A CA 1
ATOM 827 C C . SER A 1 95 ? -18.398 -7.780 -4.127 1.00 53.72 95 SER A C 1
ATOM 829 O O . SER A 1 95 ? -18.933 -7.815 -3.022 1.00 53.72 95 SER A O 1
ATOM 831 N N . ILE A 1 96 ? -18.931 -7.073 -5.135 1.00 50.00 96 ILE A N 1
ATOM 832 C CA . ILE A 1 96 ? -20.155 -6.246 -5.011 1.00 50.00 96 ILE A CA 1
ATOM 833 C C . ILE A 1 96 ? -21.378 -6.874 -5.720 1.00 50.00 96 ILE A C 1
ATOM 835 O O . ILE A 1 96 ? -22.490 -6.372 -5.593 1.00 50.00 96 ILE A O 1
ATOM 839 N N . ALA A 1 97 ? -21.230 -7.996 -6.431 1.00 43.25 97 ALA A N 1
ATOM 840 C CA . ALA A 1 97 ? -22.273 -8.495 -7.337 1.00 43.25 97 ALA A CA 1
ATOM 841 C C . ALA A 1 97 ? -23.494 -9.182 -6.680 1.00 43.25 97 ALA A C 1
ATOM 843 O O . ALA A 1 97 ? -24.390 -9.599 -7.409 1.00 43.25 97 ALA A O 1
ATOM 844 N N . GLU A 1 98 ? -23.576 -9.307 -5.350 1.00 43.38 98 GLU A N 1
ATOM 845 C CA . GLU A 1 98 ? -24.588 -10.178 -4.721 1.00 43.38 98 GLU A CA 1
ATOM 846 C C . GLU A 1 98 ? -25.760 -9.486 -4.002 1.00 43.38 98 GLU A C 1
ATOM 848 O O . GLU A 1 98 ? -26.588 -10.194 -3.440 1.00 43.38 98 GLU A O 1
ATOM 853 N N . ASN A 1 99 ? -25.900 -8.151 -4.013 1.00 41.47 99 ASN A N 1
ATOM 854 C CA . ASN A 1 99 ? -26.914 -7.508 -3.152 1.00 41.47 99 ASN A CA 1
ATOM 855 C C . ASN A 1 99 ? -27.837 -6.440 -3.754 1.00 41.47 99 ASN A C 1
ATOM 857 O O . ASN A 1 99 ? -28.463 -5.720 -2.987 1.00 41.47 99 ASN A O 1
ATOM 861 N N . ASP A 1 100 ? -28.011 -6.367 -5.075 1.00 42.66 100 ASP A N 1
ATOM 862 C CA . ASP A 1 100 ? -28.995 -5.437 -5.656 1.00 42.66 100 ASP A CA 1
ATOM 863 C C . ASP A 1 100 ? -30.011 -6.154 -6.558 1.00 42.66 100 ASP A C 1
ATOM 865 O O . ASP A 1 100 ? -29.857 -6.269 -7.775 1.00 42.66 100 ASP A O 1
ATOM 869 N N . LEU A 1 101 ? -31.097 -6.620 -5.934 1.00 44.84 101 LEU A N 1
ATOM 870 C CA . LEU A 1 101 ? -32.320 -7.100 -6.581 1.00 44.84 101 LEU A CA 1
ATOM 871 C C . LEU A 1 101 ? -33.522 -6.231 -6.137 1.00 44.84 101 LEU A C 1
ATOM 873 O O . LEU A 1 101 ? -34.275 -6.638 -5.264 1.00 44.84 101 LEU A O 1
ATOM 877 N N . LYS A 1 102 ? -33.689 -5.084 -6.829 1.00 43.34 102 LYS A N 1
ATOM 878 C CA . LYS A 1 102 ? -34.931 -4.323 -7.182 1.00 43.34 102 LYS A CA 1
ATOM 879 C C . LYS A 1 102 ? -35.878 -3.774 -6.074 1.00 43.34 102 LYS A C 1
ATOM 881 O O . LYS A 1 102 ? -35.901 -4.332 -4.986 1.00 43.34 102 LYS A O 1
ATOM 886 N N . PRO A 1 103 ? -36.784 -2.797 -6.371 1.00 43.50 103 PRO A N 1
ATOM 887 C CA . PRO A 1 103 ? -36.991 -1.995 -7.596 1.00 43.50 103 PRO A CA 1
ATOM 888 C C . PRO A 1 103 ? -37.009 -0.455 -7.387 1.00 43.50 103 PRO A C 1
ATOM 890 O O . PRO A 1 103 ? -36.984 0.053 -6.272 1.00 43.50 103 PRO A O 1
ATOM 893 N N . GLU A 1 104 ? -37.050 0.251 -8.519 1.00 45.88 104 GLU A N 1
ATOM 894 C CA . GLU A 1 104 ? -37.174 1.701 -8.728 1.00 45.88 104 GLU A CA 1
ATOM 895 C C . GLU A 1 104 ? -38.448 2.320 -8.123 1.00 45.88 104 GLU A C 1
ATOM 897 O O . GLU A 1 104 ? -39.527 1.777 -8.333 1.00 45.88 104 GLU A O 1
ATOM 902 N N . GLU A 1 105 ? -38.328 3.512 -7.521 1.00 35.28 105 GLU A N 1
ATOM 903 C CA . GLU A 1 105 ? -39.331 4.588 -7.611 1.00 35.28 105 GLU A CA 1
ATOM 904 C C . GLU A 1 105 ? -38.622 5.957 -7.680 1.00 35.28 105 GLU A C 1
ATOM 906 O O . GLU A 1 105 ? -37.632 6.217 -6.992 1.00 35.28 105 GLU A O 1
ATOM 911 N N . GLU A 1 106 ? -39.113 6.805 -8.582 1.00 38.03 106 GLU A N 1
ATOM 912 C CA . GLU A 1 106 ? -38.600 8.123 -8.952 1.00 38.03 106 GLU A CA 1
ATOM 913 C C . GLU A 1 106 ? -39.060 9.220 -7.971 1.00 38.03 106 GLU A C 1
ATOM 915 O O . GLU A 1 106 ? -40.257 9.398 -7.774 1.00 38.03 106 GLU A O 1
ATOM 920 N N . HIS A 1 107 ? -38.137 10.035 -7.446 1.00 31.88 107 HIS A N 1
ATOM 921 C CA . HIS A 1 107 ? -38.255 11.505 -7.436 1.00 31.88 107 HIS A CA 1
ATOM 922 C C . HIS A 1 107 ? -36.904 12.153 -7.049 1.00 31.88 107 HIS A C 1
ATOM 924 O O . HIS A 1 107 ? -36.115 11.538 -6.328 1.00 31.88 107 HIS A O 1
ATOM 930 N N . PRO A 1 108 ? -36.584 13.361 -7.554 1.00 46.38 108 PRO A N 1
ATOM 931 C CA . PRO A 1 108 ? -35.233 13.901 -7.583 1.00 46.38 108 PRO A CA 1
ATOM 932 C C . PRO A 1 108 ? -35.025 14.931 -6.476 1.00 46.38 108 PRO A C 1
ATOM 934 O O . PRO A 1 108 ? -35.709 15.943 -6.479 1.00 46.38 108 PRO A O 1
ATOM 937 N N . GLU A 1 109 ? -34.043 14.743 -5.595 1.00 32.41 109 GLU A N 1
ATOM 938 C CA . GLU A 1 109 ? -33.533 15.845 -4.774 1.00 32.41 109 GLU A CA 1
ATOM 939 C C . GLU A 1 109 ? -32.105 15.570 -4.267 1.00 32.41 109 GLU A C 1
ATOM 941 O O . GLU A 1 109 ? -31.815 14.636 -3.523 1.00 32.41 109 GLU A O 1
ATOM 946 N N . GLU A 1 110 ? -31.191 16.366 -4.821 1.00 42.25 110 GLU A N 1
ATOM 947 C CA . GLU A 1 110 ? -30.042 17.000 -4.177 1.00 42.25 110 GLU A CA 1
ATOM 948 C C . GLU A 1 110 ? -29.499 16.373 -2.881 1.00 42.25 110 GLU A C 1
ATOM 950 O O . GLU A 1 110 ? -29.708 16.891 -1.795 1.00 42.25 110 GLU A O 1
ATOM 955 N N . HIS A 1 111 ? -28.638 15.358 -2.993 1.00 31.30 111 HIS A N 1
ATOM 956 C CA . HIS A 1 111 ? -27.626 15.119 -1.965 1.00 31.30 111 HIS A CA 1
ATOM 957 C C . HIS A 1 111 ? -26.289 14.742 -2.595 1.00 31.30 111 HIS A C 1
ATOM 959 O O . HIS A 1 111 ? -26.159 13.800 -3.381 1.00 31.30 111 HIS A O 1
ATOM 965 N N . ALA A 1 112 ? -25.283 15.547 -2.255 1.00 39.84 112 ALA A N 1
ATOM 966 C CA . ALA A 1 112 ? -23.894 15.379 -2.630 1.00 39.84 112 ALA A CA 1
ATOM 967 C C . ALA A 1 112 ? -23.466 13.919 -2.445 1.00 39.84 112 ALA A C 1
ATOM 969 O O . ALA A 1 112 ? -23.412 13.413 -1.326 1.00 39.84 112 ALA A O 1
ATOM 970 N N . LYS A 1 113 ? -23.135 13.253 -3.557 1.00 40.75 113 LYS A N 1
ATOM 971 C CA . LYS A 1 113 ? -22.500 11.933 -3.540 1.00 40.75 113 LYS A CA 1
ATOM 972 C C . LYS A 1 113 ? -21.283 12.029 -2.612 1.00 40.75 113 LYS A C 1
ATOM 974 O O . LYS A 1 113 ? -20.359 12.779 -2.953 1.00 40.75 113 LYS A O 1
ATOM 979 N N . PRO A 1 114 ? -21.234 11.321 -1.466 1.00 45.19 114 PRO A N 1
ATOM 980 C CA . PRO A 1 114 ? -20.025 11.305 -0.669 1.00 45.19 114 PRO A CA 1
ATOM 981 C C . PRO A 1 114 ? -18.950 10.699 -1.561 1.00 45.19 114 PRO A C 1
ATOM 983 O O . PRO A 1 114 ? -19.069 9.561 -2.025 1.00 45.19 114 PRO A O 1
ATOM 986 N N . LYS A 1 115 ? -17.924 11.497 -1.876 1.00 45.22 115 LYS A N 1
ATOM 987 C CA . LYS A 1 115 ? -16.714 11.003 -2.525 1.00 45.22 115 LYS A CA 1
ATOM 988 C C . LYS A 1 115 ? -16.272 9.817 -1.680 1.00 45.22 115 LYS A C 1
ATOM 990 O O . LYS A 1 115 ? -15.883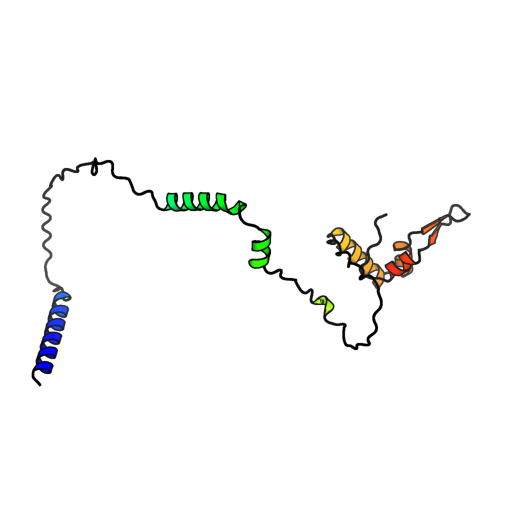 10.019 -0.533 1.00 45.22 115 LYS A O 1
ATOM 995 N N . LYS A 1 116 ? -16.390 8.591 -2.210 1.00 52.97 116 LYS A N 1
ATOM 996 C CA . LYS A 1 116 ? -15.805 7.402 -1.587 1.00 52.97 116 LYS A CA 1
ATOM 997 C C . LYS A 1 116 ? -14.345 7.761 -1.361 1.00 52.97 116 LYS A C 1
ATOM 999 O O . LYS A 1 116 ? -13.578 7.809 -2.324 1.00 52.97 116 LYS A O 1
ATOM 1004 N N . HIS A 1 117 ? -13.986 8.089 -0.118 1.00 52.62 117 HIS A N 1
ATOM 1005 C CA . HIS A 1 117 ? -12.596 8.222 0.268 1.00 52.62 117 HIS A CA 1
ATOM 1006 C C . HIS A 1 117 ? -11.962 6.916 -0.179 1.00 52.62 117 HIS A C 1
ATOM 1008 O O . HIS A 1 117 ? -12.395 5.836 0.233 1.00 52.62 117 HIS A O 1
ATOM 1014 N N . ARG A 1 118 ? -11.048 7.012 -1.152 1.00 56.44 118 ARG A N 1
ATOM 1015 C CA . ARG A 1 118 ? -10.291 5.856 -1.617 1.00 56.44 118 ARG A CA 1
ATOM 1016 C C . ARG A 1 118 ? -9.716 5.247 -0.352 1.00 56.44 118 ARG A C 1
ATOM 1018 O O . ARG A 1 118 ? -8.957 5.930 0.327 1.00 56.44 118 ARG A O 1
ATOM 1025 N N . LYS A 1 119 ? -10.157 4.031 -0.006 1.00 66.38 119 LYS A N 1
ATOM 1026 C CA . LYS A 1 119 ? -9.614 3.294 1.133 1.00 66.38 119 LYS A CA 1
ATOM 1027 C C . LYS A 1 119 ? -8.107 3.327 0.935 1.00 66.38 119 LYS A C 1
ATOM 1029 O O . LYS A 1 119 ? -7.620 2.820 -0.080 1.00 66.38 119 LYS A O 1
ATOM 1034 N N . GLU A 1 120 ? -7.403 4.035 1.811 1.00 73.62 120 GLU A N 1
ATOM 1035 C CA . GLU A 1 120 ? -5.953 4.096 1.731 1.00 73.62 120 GLU A CA 1
ATOM 1036 C C . GLU A 1 120 ? -5.437 2.663 1.735 1.00 73.62 120 GLU A C 1
ATOM 1038 O O . GLU A 1 120 ? -6.060 1.771 2.320 1.00 73.62 120 GLU A O 1
ATOM 1043 N N . LYS A 1 121 ? -4.352 2.404 1.001 1.00 78.38 121 LYS A N 1
ATOM 1044 C CA . LYS A 1 121 ? -3.796 1.055 0.913 1.00 78.38 121 LYS A CA 1
ATOM 1045 C C . LYS A 1 121 ? -3.385 0.622 2.319 1.00 78.38 121 LYS A C 1
ATOM 1047 O O . LYS A 1 121 ? -2.329 1.012 2.803 1.00 78.38 121 LYS A O 1
ATOM 1052 N N . ILE A 1 122 ? -4.243 -0.173 2.952 1.00 81.88 122 ILE A N 1
ATOM 1053 C CA . ILE A 1 122 ? -4.073 -0.646 4.322 1.00 81.88 122 ILE A CA 1
ATOM 1054 C C . ILE A 1 122 ? -2.762 -1.438 4.377 1.00 81.88 122 ILE A C 1
ATOM 1056 O O . ILE A 1 122 ? -2.582 -2.423 3.649 1.00 81.88 122 ILE A O 1
ATOM 1060 N N . GLY A 1 123 ? -1.827 -0.993 5.217 1.00 90.19 123 GLY A N 1
ATOM 1061 C CA . GLY A 1 123 ? -0.523 -1.630 5.374 1.00 90.19 123 GLY A CA 1
ATOM 1062 C C . GLY A 1 123 ? -0.628 -3.058 5.922 1.00 90.19 123 GLY A C 1
ATOM 1063 O O . GLY A 1 123 ? -1.685 -3.529 6.338 1.00 90.19 123 GLY A O 1
ATOM 1064 N N . PHE A 1 124 ? 0.485 -3.799 5.947 1.00 91.69 124 PHE A N 1
ATOM 1065 C CA . PHE A 1 124 ? 0.506 -5.125 6.586 1.00 91.69 124 PHE A CA 1
ATOM 1066 C C . PHE A 1 124 ? 0.164 -5.053 8.084 1.00 91.69 124 PHE A C 1
ATOM 1068 O O . PHE A 1 124 ? -0.625 -5.864 8.564 1.00 91.69 124 PHE A O 1
ATOM 1075 N N . ARG A 1 125 ? 0.700 -4.048 8.795 1.00 91.94 125 ARG A N 1
ATOM 1076 C CA . ARG A 1 125 ? 0.414 -3.799 10.216 1.00 91.94 125 ARG A CA 1
ATOM 1077 C C . ARG A 1 125 ? -1.081 -3.585 10.453 1.00 91.94 125 ARG A C 1
ATOM 1079 O O . ARG A 1 125 ? -1.665 -4.312 11.245 1.00 91.94 125 ARG A O 1
ATOM 1086 N N . ASP A 1 126 ? -1.705 -2.660 9.729 1.00 91.44 126 ASP A N 1
ATOM 1087 C CA . ASP A 1 126 ? -3.123 -2.341 9.925 1.00 91.44 126 ASP A CA 1
ATOM 1088 C C . ASP A 1 126 ? -4.040 -3.501 9.539 1.00 91.44 126 ASP A C 1
ATOM 1090 O O . ASP A 1 126 ? -5.003 -3.774 10.248 1.00 91.44 126 ASP A O 1
ATOM 1094 N N . ARG A 1 127 ? -3.701 -4.270 8.493 1.00 91.69 127 ARG A N 1
ATOM 1095 C CA . ARG A 1 127 ? -4.421 -5.513 8.170 1.00 91.69 127 ARG A CA 1
ATOM 1096 C C . ARG A 1 127 ? -4.392 -6.501 9.335 1.00 91.69 127 ARG A C 1
ATOM 1098 O O . ARG A 1 127 ? -5.417 -7.102 9.638 1.00 91.69 127 ARG A O 1
ATOM 1105 N N . LYS A 1 128 ? -3.244 -6.650 10.005 1.00 95.12 128 LYS A N 1
ATOM 1106 C CA . LYS A 1 128 ? -3.115 -7.529 11.175 1.00 95.12 128 LYS A CA 1
ATOM 1107 C C . LYS A 1 128 ? -3.835 -7.001 12.410 1.00 95.12 128 LYS A C 1
ATOM 1109 O O . LYS A 1 128 ? -4.385 -7.809 13.153 1.00 95.12 128 LYS A O 1
ATOM 1114 N N . ILE A 1 129 ? -3.891 -5.684 12.597 1.00 93.69 129 ILE A N 1
ATOM 1115 C CA . ILE A 1 129 ? -4.684 -5.070 13.670 1.00 93.69 129 ILE A CA 1
ATOM 1116 C C . ILE A 1 129 ? -6.176 -5.310 13.420 1.00 93.69 129 ILE A C 1
ATOM 1118 O O . ILE A 1 129 ? -6.848 -5.846 14.291 1.00 93.69 129 ILE A O 1
ATOM 1122 N N . ILE A 1 130 ? -6.677 -5.030 12.214 1.00 93.56 130 ILE A N 1
ATOM 1123 C CA . ILE A 1 130 ? -8.088 -5.247 11.852 1.00 93.56 130 ILE A CA 1
ATOM 1124 C C . ILE A 1 130 ? -8.478 -6.725 11.993 1.00 93.56 130 ILE A C 1
ATOM 1126 O O . ILE A 1 130 ? -9.553 -7.042 12.498 1.00 93.56 130 ILE A O 1
ATOM 1130 N N . GLU A 1 131 ? -7.612 -7.647 11.569 1.00 94.94 131 GLU A N 1
ATOM 1131 C CA . GLU A 1 131 ? -7.835 -9.089 11.721 1.00 94.94 131 GLU A CA 1
ATOM 1132 C C . GLU A 1 131 ? -7.920 -9.495 13.201 1.00 94.94 131 GLU A C 1
ATOM 1134 O O . GLU A 1 131 ? -8.821 -10.240 13.591 1.00 94.94 131 GLU A O 1
ATOM 1139 N N . TYR A 1 132 ? -7.019 -8.979 14.041 1.00 95.56 132 TYR A N 1
ATOM 1140 C CA . TYR A 1 132 ? -7.056 -9.198 15.485 1.00 95.56 132 TYR A CA 1
ATOM 1141 C C . TYR A 1 132 ? -8.327 -8.614 16.123 1.00 95.56 132 TYR A C 1
ATOM 1143 O O . TYR A 1 132 ? -8.994 -9.305 16.893 1.00 95.56 132 TYR A O 1
ATOM 1151 N N . GLU A 1 133 ? -8.709 -7.393 15.751 1.00 95.50 133 GLU A N 1
ATOM 1152 C CA . GLU A 1 133 ? -9.927 -6.730 16.226 1.00 95.50 133 GLU A CA 1
ATOM 1153 C C . GLU A 1 133 ? -11.186 -7.505 15.835 1.00 95.50 133 GLU A C 1
ATOM 1155 O O . GLU A 1 133 ? -12.076 -7.736 16.649 1.00 95.50 133 GLU A O 1
ATOM 1160 N N . ASN A 1 134 ? -11.244 -8.010 14.607 1.00 95.06 134 ASN A N 1
ATOM 1161 C CA . ASN A 1 134 ? -12.341 -8.871 14.189 1.00 95.06 134 ASN A CA 1
ATOM 1162 C C . ASN A 1 134 ? -12.399 -10.142 15.048 1.00 95.06 134 ASN A C 1
ATOM 1164 O O . ASN A 1 134 ? -13.478 -10.524 15.488 1.00 95.06 134 ASN A O 1
ATOM 1168 N N . ARG A 1 135 ? -11.265 -10.770 15.377 1.00 96.12 135 ARG A N 1
ATOM 1169 C CA . ARG A 1 135 ? -11.260 -11.960 16.246 1.00 96.12 135 ARG A CA 1
ATOM 1170 C C . ARG A 1 135 ? -11.763 -11.668 17.659 1.00 96.12 135 ARG A C 1
ATOM 1172 O O . ARG A 1 135 ? -12.472 -12.506 18.214 1.00 96.12 135 ARG A O 1
ATOM 1179 N N . ILE A 1 136 ? -11.436 -10.514 18.246 1.00 95.56 136 ILE A N 1
ATOM 1180 C CA . ILE A 1 136 ? -11.954 -10.163 19.578 1.00 95.56 136 ILE A CA 1
ATOM 1181 C C . ILE A 1 136 ? -13.458 -9.871 19.543 1.00 95.56 136 ILE A C 1
ATOM 1183 O O . ILE A 1 136 ? -14.153 -10.338 20.438 1.00 95.56 136 ILE A O 1
ATOM 1187 N N . ARG A 1 137 ? -13.977 -9.226 18.485 1.00 94.81 137 ARG A N 1
ATOM 1188 C CA . ARG A 1 137 ? -15.423 -8.983 18.307 1.00 94.81 137 ARG A CA 1
ATOM 1189 C C . ARG A 1 137 ? -16.238 -10.282 18.268 1.00 94.81 137 ARG A C 1
ATOM 1191 O O . ARG A 1 137 ? -17.345 -10.319 18.785 1.00 94.81 137 ARG A O 1
ATOM 1198 N N . HIS A 1 138 ? -15.688 -11.342 17.670 1.00 94.81 138 HIS A N 1
ATOM 1199 C CA . HIS A 1 138 ? -16.407 -12.606 17.465 1.00 94.81 138 HIS A CA 1
ATOM 1200 C C . HIS A 1 138 ? -16.254 -13.602 18.618 1.00 94.81 138 HIS A C 1
ATOM 1202 O O . HIS A 1 138 ? -17.194 -14.332 18.921 1.00 94.81 138 HIS A O 1
ATOM 1208 N N . TYR A 1 139 ? -15.062 -13.684 19.218 1.00 96.50 139 TYR A N 1
ATOM 1209 C CA . TYR A 1 139 ? -14.704 -14.819 20.079 1.00 96.50 139 TYR A CA 1
ATOM 1210 C C . TYR A 1 139 ? -14.283 -14.435 21.498 1.00 96.50 139 TYR A C 1
ATOM 1212 O O . TYR A 1 139 ? -13.992 -15.321 22.300 1.00 96.50 139 TYR A O 1
ATOM 1220 N N . SER A 1 140 ? -14.184 -13.142 21.823 1.00 97.12 140 SER A N 1
ATOM 1221 C CA . SER A 1 140 ? -13.844 -12.710 23.184 1.00 97.12 140 SER A CA 1
ATOM 1222 C C . SER A 1 140 ? -15.085 -12.434 24.027 1.00 97.12 140 SER A C 1
ATOM 1224 O O . SER A 1 140 ? -16.195 -12.294 23.522 1.00 97.12 140 SER A O 1
ATOM 1226 N N . THR A 1 141 ? -14.886 -12.347 25.342 1.00 97.88 141 THR A N 1
ATOM 1227 C CA . THR A 1 141 ? -15.939 -11.940 26.272 1.00 97.88 141 THR A CA 1
ATOM 1228 C C . THR A 1 141 ? -16.346 -10.481 26.030 1.00 97.88 141 THR A C 1
ATOM 1230 O O . THR A 1 141 ? -15.493 -9.660 25.673 1.00 97.88 141 THR A O 1
ATOM 1233 N N . PRO A 1 142 ? -17.619 -10.117 26.272 1.00 95.44 142 PRO A N 1
ATOM 1234 C CA . PRO A 1 142 ? -18.094 -8.747 26.077 1.00 95.44 142 PRO A CA 1
ATOM 1235 C C . PRO A 1 142 ? -17.351 -7.731 26.957 1.00 95.44 142 PRO A C 1
ATOM 1237 O O . PRO A 1 142 ? -17.098 -6.621 26.507 1.00 95.44 142 PRO A O 1
ATOM 1240 N N . ASP A 1 143 ? -16.908 -8.120 28.159 1.00 95.19 143 ASP A N 1
ATOM 1241 C CA . ASP A 1 143 ? -16.070 -7.274 29.028 1.00 95.19 143 ASP A CA 1
ATOM 1242 C C . ASP A 1 143 ? -14.701 -6.951 28.396 1.00 95.19 143 ASP A C 1
ATOM 1244 O O . ASP A 1 143 ? -14.240 -5.811 28.444 1.00 95.19 143 ASP A O 1
ATOM 1248 N N . LYS A 1 144 ? -14.066 -7.920 27.717 1.00 96.25 144 LYS A N 1
ATOM 1249 C CA . LYS A 1 144 ? -12.794 -7.685 27.015 1.00 96.25 1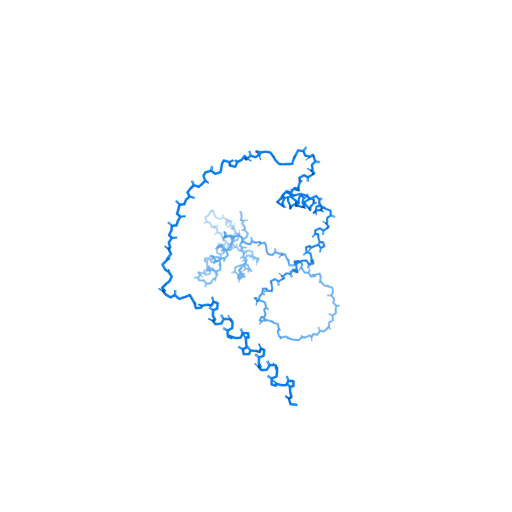44 LYS A CA 1
ATOM 1250 C C . LYS A 1 144 ? -12.978 -6.771 25.805 1.00 96.25 144 LYS A C 1
ATOM 1252 O O . LYS A 1 144 ? -12.136 -5.911 25.565 1.00 96.25 144 LYS A O 1
ATOM 1257 N N . VAL A 1 145 ? -14.061 -6.962 25.051 1.00 95.69 145 VAL A N 1
ATOM 1258 C CA . VAL A 1 145 ? -14.407 -6.102 23.909 1.00 95.69 145 VAL A CA 1
ATOM 1259 C C . VAL A 1 145 ? -14.671 -4.677 24.397 1.00 95.69 145 VAL A C 1
ATOM 1261 O O . VAL A 1 145 ? -14.083 -3.739 23.868 1.00 95.69 145 VAL A O 1
ATOM 1264 N N . PHE A 1 146 ? -15.463 -4.525 25.461 1.00 95.50 146 PHE A N 1
ATOM 1265 C CA . PHE A 1 146 ? -15.766 -3.240 26.087 1.00 95.50 146 PHE A CA 1
ATOM 1266 C C . PHE A 1 146 ? -14.497 -2.465 26.447 1.00 95.50 146 PHE A C 1
ATOM 1268 O O . PHE A 1 146 ? -14.304 -1.350 25.976 1.00 95.50 146 PHE A O 1
ATOM 1275 N N . ARG A 1 147 ? -13.595 -3.069 27.231 1.00 94.56 147 ARG A N 1
ATOM 1276 C CA . ARG A 1 147 ? -12.378 -2.385 27.698 1.00 94.56 147 ARG A CA 1
ATOM 1277 C C . ARG A 1 147 ? -11.377 -2.090 26.585 1.00 94.56 147 ARG A C 1
ATOM 1279 O O . ARG A 1 147 ? -10.576 -1.181 26.740 1.00 94.56 147 ARG A O 1
ATOM 1286 N N . TYR A 1 148 ? -11.388 -2.868 25.502 1.00 94.56 148 TYR A N 1
ATOM 1287 C CA . TYR A 1 148 ? -10.501 -2.642 24.362 1.00 94.56 148 TYR A CA 1
ATOM 1288 C C . TYR A 1 148 ? -10.931 -1.417 23.545 1.00 94.56 148 TYR A C 1
ATOM 1290 O O . TYR A 1 148 ? -10.092 -0.581 23.224 1.00 94.56 148 TYR A O 1
ATOM 1298 N N . PHE A 1 149 ? -12.230 -1.310 23.237 1.00 94.94 149 PHE A N 1
ATOM 1299 C CA . PHE A 1 149 ? -12.771 -0.217 22.421 1.00 94.94 149 PHE A CA 1
ATOM 1300 C C . PHE A 1 149 ? -13.075 1.057 23.218 1.00 94.94 149 PHE A C 1
ATOM 1302 O O . PHE A 1 149 ? -13.221 2.122 22.626 1.00 94.94 149 PHE A O 1
ATOM 1309 N N . ALA A 1 150 ? -13.173 0.974 24.545 1.00 94.44 150 ALA A N 1
ATOM 1310 C CA . ALA A 1 150 ? -13.403 2.130 25.399 1.00 94.44 150 ALA A CA 1
ATOM 1311 C C . ALA A 1 150 ? -12.222 3.112 25.369 1.00 94.44 150 ALA A C 1
ATOM 1313 O O . ALA A 1 150 ? -11.085 2.749 25.669 1.00 94.44 150 ALA A O 1
ATOM 1314 N N . THR A 1 151 ? -12.508 4.376 25.057 1.00 92.88 151 THR A N 1
ATOM 1315 C CA . THR A 1 151 ? -11.504 5.452 25.023 1.00 92.88 151 THR A CA 1
ATOM 1316 C C . THR A 1 151 ? -11.503 6.327 26.275 1.00 92.8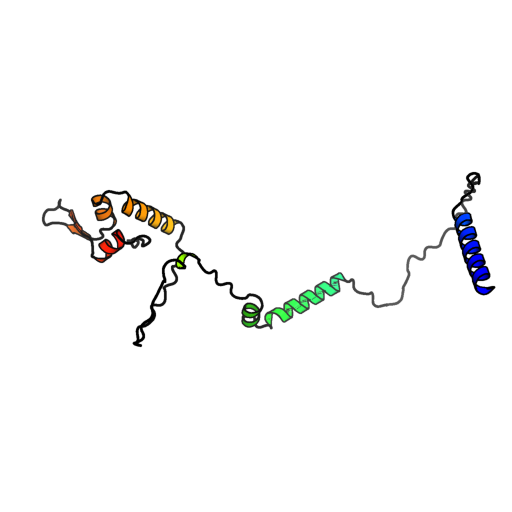8 151 THR A C 1
ATOM 1318 O O . THR A 1 151 ? -10.539 7.054 26.512 1.00 92.88 151 THR A O 1
ATOM 1321 N N . LEU A 1 152 ? -12.555 6.269 27.098 1.00 91.50 152 LEU A N 1
ATOM 1322 C CA . LEU A 1 152 ? -12.717 7.148 28.253 1.00 91.50 152 LEU A CA 1
ATOM 1323 C C . LEU A 1 152 ? -12.408 6.401 29.550 1.00 91.50 152 LEU A C 1
ATOM 1325 O O . LEU A 1 152 ? -13.025 5.386 29.868 1.00 91.50 152 LEU A O 1
ATOM 1329 N N . GLN A 1 153 ? -11.492 6.952 30.341 1.00 91.06 153 GLN A N 1
ATOM 1330 C CA . GLN A 1 153 ? -11.228 6.513 31.707 1.00 91.06 153 GLN A CA 1
ATOM 1331 C C . GLN A 1 153 ? -11.469 7.692 32.649 1.00 91.06 153 GLN A C 1
ATOM 1333 O O . GLN A 1 153 ? -10.779 8.709 32.574 1.00 91.06 153 GLN A O 1
ATOM 1338 N N . VAL A 1 154 ? -12.453 7.561 33.536 1.00 88.12 154 VAL A N 1
ATOM 1339 C CA . VAL A 1 154 ? -12.800 8.579 34.531 1.00 88.12 154 VAL A CA 1
ATOM 1340 C C . VAL A 1 154 ? -12.240 8.143 35.880 1.00 88.12 154 VAL A C 1
ATOM 1342 O O . VAL A 1 154 ? -12.453 7.016 36.329 1.00 88.12 154 VAL A O 1
ATOM 1345 N N . GLN A 1 155 ? -11.490 9.033 36.527 1.00 86.25 155 GLN A N 1
ATOM 1346 C CA . GLN A 1 155 ? -11.065 8.832 37.910 1.00 86.25 155 GLN A CA 1
ATOM 1347 C C . GLN A 1 155 ? -12.224 9.232 38.826 1.00 86.25 155 GLN A C 1
ATOM 1349 O O . GLN A 1 155 ? -12.687 10.372 38.776 1.00 86.25 155 GLN A O 1
ATOM 1354 N N . GLY A 1 156 ? -12.719 8.286 39.621 1.00 79.81 156 GLY A N 1
ATOM 1355 C CA . GLY A 1 156 ? -13.749 8.540 40.619 1.00 79.81 156 GLY A CA 1
ATOM 1356 C C . GLY A 1 156 ? -13.243 9.427 41.761 1.00 79.81 156 GLY A C 1
ATOM 1357 O O . GLY A 1 156 ? -12.057 9.730 41.880 1.00 79.81 156 GLY A O 1
ATOM 1358 N N . SER A 1 157 ? -14.155 9.831 42.649 1.00 74.31 157 SER A N 1
ATOM 1359 C CA . SER A 1 157 ? -13.840 10.684 43.809 1.00 74.31 157 SER A CA 1
ATOM 1360 C C . SER A 1 157 ? -12.903 10.024 44.831 1.00 74.31 157 SER A C 1
ATOM 1362 O O . SER A 1 157 ? -12.334 10.708 45.677 1.00 74.31 157 SER A O 1
ATOM 1364 N N . SER A 1 158 ? -12.750 8.700 44.777 1.00 72.81 158 SER A N 1
ATOM 1365 C CA . SER A 1 158 ? -11.764 7.937 45.546 1.00 72.81 158 SER A CA 1
ATOM 1366 C C . SER A 1 158 ? -10.617 7.526 44.625 1.00 72.81 158 SER A C 1
ATOM 1368 O O . SER A 1 158 ? -10.866 7.021 43.534 1.00 72.81 158 SER A O 1
ATOM 1370 N N . SER A 1 159 ? -9.370 7.702 45.074 1.00 68.44 159 SER A N 1
ATOM 1371 C CA . SER A 1 159 ? -8.144 7.548 44.267 1.00 68.44 159 SER A CA 1
ATOM 1372 C C . SER A 1 159 ? -7.935 6.175 43.615 1.00 68.44 159 SER A C 1
ATOM 1374 O O . SER A 1 159 ? -7.038 6.041 42.793 1.00 68.44 159 SER A O 1
ATOM 1376 N N . ASP A 1 160 ? -8.734 5.173 43.982 1.00 72.75 160 ASP A N 1
ATOM 1377 C CA . ASP A 1 160 ? -8.571 3.770 43.581 1.00 72.75 160 ASP A CA 1
ATOM 1378 C C . ASP A 1 160 ? -9.700 3.260 42.662 1.00 72.75 160 ASP A C 1
ATOM 1380 O O . ASP A 1 160 ? -9.699 2.106 42.237 1.00 72.75 160 ASP A O 1
ATOM 1384 N N . GLN A 1 161 ? -10.690 4.104 42.344 1.00 77.25 161 GLN A N 1
ATOM 1385 C CA . GLN A 1 161 ? -11.800 3.743 41.460 1.00 77.25 161 GLN A CA 1
ATOM 1386 C C . GLN A 1 161 ? -11.615 4.399 40.092 1.00 77.25 161 GLN A C 1
ATOM 1388 O O . GLN A 1 161 ? -11.824 5.600 39.920 1.00 77.25 161 GLN A O 1
ATOM 1393 N N . HIS A 1 162 ? -11.220 3.596 39.105 1.00 84.12 162 HIS A N 1
ATOM 1394 C CA . HIS A 1 162 ? -11.206 3.995 37.702 1.00 84.12 162 HIS A CA 1
ATOM 1395 C C . HIS A 1 162 ? -12.388 3.359 36.984 1.00 84.12 162 HIS A C 1
ATOM 1397 O O . HIS A 1 162 ? -12.443 2.141 36.816 1.00 84.12 162 HIS A O 1
ATOM 1403 N N . GLU A 1 163 ? -13.319 4.192 36.544 1.00 90.44 163 GLU A N 1
ATOM 1404 C CA . GLU A 1 163 ? -14.463 3.759 35.757 1.00 90.44 163 GLU A CA 1
ATOM 1405 C C . GLU A 1 163 ? -14.144 3.945 34.274 1.00 90.44 163 GLU A C 1
ATOM 1407 O O . GLU A 1 163 ? -13.667 4.998 33.843 1.00 90.44 163 GLU A O 1
ATOM 1412 N N . ILE A 1 164 ? -14.363 2.890 33.493 1.00 92.88 164 ILE A N 1
ATOM 1413 C CA . ILE A 1 164 ? -14.100 2.877 32.055 1.00 92.88 164 ILE A CA 1
ATOM 1414 C C . ILE A 1 164 ? -15.430 3.092 31.340 1.00 92.88 164 ILE A C 1
ATOM 1416 O O . ILE A 1 164 ? -16.400 2.385 31.605 1.00 92.88 164 ILE A O 1
ATOM 1420 N N . TYR A 1 165 ? -15.455 4.045 30.416 1.00 94.12 165 TYR A N 1
ATOM 1421 C CA . TYR A 1 165 ? -16.616 4.420 29.621 1.00 94.12 165 TYR A CA 1
ATOM 1422 C C . TYR A 1 165 ? -16.271 4.387 28.129 1.00 94.12 165 TYR A C 1
ATOM 1424 O O . TYR A 1 165 ? -15.114 4.517 27.732 1.00 94.12 165 TYR A O 1
ATOM 1432 N N . MET A 1 166 ? -17.289 4.244 27.284 1.00 94.94 166 MET A N 1
ATOM 1433 C CA . MET A 1 166 ? -17.135 4.312 25.832 1.00 94.94 166 MET A CA 1
ATOM 1434 C C . MET A 1 166 ? -17.981 5.442 25.257 1.00 94.94 166 MET A C 1
ATOM 1436 O O . MET A 1 166 ? -19.064 5.739 25.769 1.00 94.94 166 MET A O 1
ATOM 1440 N N . THR A 1 167 ? -17.509 6.061 24.180 1.00 94.62 167 THR A N 1
ATOM 1441 C CA . THR A 1 167 ? -18.341 6.989 23.412 1.00 94.62 167 THR A CA 1
ATOM 1442 C C . THR A 1 167 ? -19.359 6.214 22.557 1.00 94.62 167 THR A C 1
ATOM 1444 O O . THR A 1 167 ? -19.153 5.032 22.266 1.00 94.62 167 THR A O 1
ATOM 1447 N N . PRO A 1 168 ? -20.456 6.846 22.099 1.00 95.75 168 PRO A N 1
ATOM 1448 C CA . PRO A 1 168 ? -21.361 6.211 21.137 1.00 95.75 168 PRO A CA 1
ATOM 1449 C C . PRO A 1 168 ? -20.658 5.777 19.839 1.00 95.75 168 PRO A C 1
ATOM 1451 O O . PRO A 1 168 ? -21.050 4.786 19.228 1.00 95.75 168 PRO A O 1
ATOM 1454 N N . ASP A 1 169 ? -19.602 6.488 19.435 1.00 93.44 169 ASP A N 1
ATOM 1455 C CA . ASP A 1 169 ? -18.785 6.131 18.272 1.00 93.44 169 ASP A CA 1
ATOM 1456 C C . ASP A 1 169 ? -17.948 4.865 18.530 1.00 93.44 169 ASP A C 1
ATOM 1458 O O . ASP A 1 169 ? -17.931 3.952 17.704 1.00 93.44 169 ASP A O 1
ATOM 1462 N N . ASP A 1 170 ? -17.338 4.745 19.712 1.00 94.31 170 ASP A N 1
ATOM 1463 C CA . ASP A 1 170 ? -16.613 3.536 20.130 1.00 94.31 170 ASP A CA 1
ATOM 1464 C C . ASP A 1 170 ? -17.530 2.308 20.162 1.00 94.31 170 ASP A C 1
ATOM 1466 O O . ASP A 1 170 ? -17.143 1.220 19.726 1.00 94.31 170 ASP A O 1
ATOM 1470 N N . PHE A 1 171 ? -18.779 2.485 20.607 1.00 94.00 171 PHE A N 1
ATOM 1471 C CA . PHE A 1 171 ? -19.786 1.427 20.566 1.00 94.00 171 PHE A CA 1
ATOM 1472 C C . PHE A 1 171 ? -20.034 0.950 19.131 1.00 94.00 171 PHE A C 1
ATOM 1474 O O . PHE A 1 171 ? -19.967 -0.251 18.852 1.00 94.00 171 PHE A O 1
ATOM 1481 N N . LEU A 1 172 ? -20.248 1.876 18.192 1.00 93.31 172 LEU A N 1
ATOM 1482 C CA . LEU A 1 172 ? -20.443 1.540 16.781 1.00 93.31 172 LEU A CA 1
ATOM 1483 C C . LEU A 1 172 ? -19.218 0.826 16.190 1.00 93.31 172 LEU A C 1
ATOM 1485 O O . LEU A 1 172 ? -19.373 -0.161 15.466 1.00 93.31 172 LEU A O 1
ATOM 1489 N N . ARG A 1 173 ? -17.997 1.252 16.533 1.00 92.44 173 ARG A N 1
ATOM 1490 C CA . ARG A 1 173 ? -16.744 0.596 16.105 1.00 92.44 173 ARG A CA 1
ATOM 1491 C C . ARG A 1 173 ? -16.555 -0.794 16.708 1.00 92.44 173 ARG A C 1
ATOM 1493 O O . ARG A 1 173 ? -15.958 -1.660 16.064 1.00 92.44 173 ARG A O 1
ATOM 1500 N N . SER A 1 174 ? -17.067 -1.032 17.914 1.00 93.00 174 SER A N 1
ATOM 1501 C CA . SER A 1 174 ? -17.026 -2.354 18.545 1.00 93.00 174 SER A CA 1
ATOM 1502 C C . SER A 1 174 ? -17.905 -3.369 17.802 1.00 93.00 174 SER A C 1
ATOM 1504 O O . SER A 1 174 ? -17.543 -4.539 17.711 1.00 93.00 174 SER A O 1
ATOM 1506 N N . MET A 1 175 ? -18.993 -2.909 17.176 1.00 91.38 175 MET A N 1
ATOM 1507 C CA . MET A 1 175 ? -19.927 -3.747 16.414 1.00 91.38 175 MET A CA 1
ATOM 1508 C C . MET A 1 175 ? -19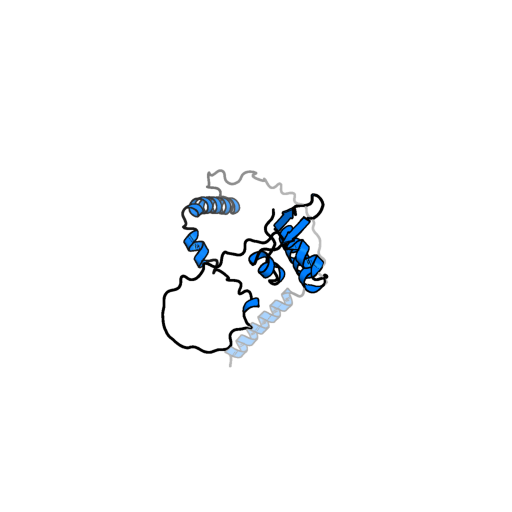.589 -3.833 14.920 1.00 91.38 175 MET A C 1
ATOM 1510 O O . MET A 1 175 ? -19.911 -4.826 14.269 1.00 91.38 175 MET A O 1
ATOM 1514 N N . THR A 1 176 ? -18.934 -2.813 14.361 1.00 92.25 176 THR A N 1
ATOM 1515 C CA . THR A 1 176 ? -18.680 -2.719 12.917 1.00 92.25 176 THR A CA 1
ATOM 1516 C C . THR A 1 176 ? -17.361 -3.408 12.540 1.00 92.25 176 THR A C 1
ATOM 1518 O O . THR A 1 176 ? -16.287 -2.929 12.920 1.00 92.25 176 THR A O 1
ATOM 1521 N N . PRO A 1 177 ? -17.381 -4.512 11.767 1.00 89.06 177 PRO A N 1
ATOM 1522 C CA . PRO A 1 177 ? -16.157 -5.176 11.335 1.00 89.06 177 PRO A CA 1
ATOM 1523 C C . PRO A 1 177 ? -15.381 -4.321 10.325 1.00 89.06 177 PRO A C 1
ATOM 1525 O O . PRO A 1 177 ? -15.952 -3.563 9.543 1.00 89.06 177 PRO A O 1
ATOM 1528 N N . GLY A 1 178 ? -14.056 -4.475 10.300 1.00 80.88 178 GLY A N 1
ATOM 1529 C CA . GLY A 1 178 ? -13.203 -3.832 9.289 1.00 80.88 178 GLY A CA 1
ATOM 1530 C C . GLY A 1 178 ? -12.839 -2.367 9.555 1.00 80.88 178 GLY A C 1
ATOM 1531 O O . GLY A 1 178 ? -12.059 -1.801 8.791 1.00 80.88 178 GLY A O 1
ATOM 1532 N N . VAL A 1 179 ? -13.346 -1.768 10.634 1.00 84.19 179 VAL A N 1
ATOM 1533 C CA . VAL A 1 179 ? -12.940 -0.435 11.100 1.00 84.19 179 VAL A CA 1
ATOM 1534 C C . VAL A 1 179 ? -11.904 -0.597 12.211 1.00 84.19 179 VAL A C 1
ATOM 1536 O O . VAL A 1 179 ? -12.178 -1.276 13.200 1.00 84.19 179 VAL A O 1
ATOM 1539 N N . LYS A 1 180 ? -10.721 0.003 12.026 1.00 85.06 180 LYS A N 1
ATOM 1540 C CA . LYS A 1 180 ? -9.637 0.045 13.022 1.00 85.06 180 LYS A CA 1
ATOM 1541 C C . LYS A 1 180 ? -9.924 1.130 14.070 1.00 85.06 180 LYS A C 1
ATOM 1543 O O . LYS A 1 180 ? -10.445 2.194 13.716 1.00 85.06 180 LYS A O 1
ATOM 1548 N N . GLN A 1 181 ? -9.551 0.903 15.329 1.00 85.00 181 GLN A N 1
ATOM 1549 C CA . GLN A 1 181 ? -9.479 1.978 16.326 1.00 85.00 181 GLN A CA 1
ATOM 1550 C C . GLN A 1 181 ? -8.406 3.012 15.914 1.00 85.00 181 GLN A C 1
ATOM 1552 O O . GLN A 1 181 ? -7.358 2.616 15.391 1.00 85.00 181 GLN A O 1
ATOM 1557 N N . PRO A 1 182 ? -8.650 4.329 16.070 1.00 86.06 182 PRO A N 1
ATOM 1558 C CA . PRO A 1 182 ? -7.622 5.330 15.793 1.00 86.06 182 PRO A CA 1
ATOM 1559 C C . PRO A 1 182 ? -6.387 5.084 16.670 1.00 86.06 182 PRO A C 1
ATOM 1561 O O . PRO A 1 182 ? -6.518 4.678 17.825 1.00 86.06 182 PRO A O 1
ATOM 1564 N N . ASP A 1 183 ? -5.195 5.302 16.107 1.00 81.50 183 ASP A N 1
ATOM 1565 C CA . ASP A 1 183 ? -3.958 5.262 16.888 1.00 81.50 183 ASP A CA 1
ATOM 1566 C C . ASP A 1 183 ? -3.986 6.448 17.877 1.00 81.50 183 ASP A C 1
ATOM 1568 O O . ASP A 1 183 ? -4.253 7.581 17.466 1.00 81.50 183 ASP A O 1
ATOM 1572 N N . GLY A 1 184 ? -3.813 6.155 19.172 1.00 65.31 184 GLY A N 1
ATOM 1573 C CA . GLY A 1 184 ? -3.813 7.136 20.267 1.00 65.31 184 GLY A CA 1
ATOM 1574 C C . GLY A 1 184 ? -2.462 7.792 20.513 1.00 65.31 184 GLY A C 1
ATOM 1575 O O . GLY A 1 184 ? -1.441 7.268 20.010 1.00 65.31 184 GLY A O 1
#

Organism: Ignelater luminosus (NCBI:txid2038154)

Solvent-accessible surface area (backbone atoms only — not comparable to full-atom values): 12410 Å² total; per-residue (Å²): 115,70,73,61,56,50,52,51,52,56,51,51,53,52,53,52,54,54,55,55,75,72,57,75,70,96,79,70,83,81,79,81,80,84,74,86,75,84,73,82,75,83,76,72,90,71,83,75,96,60,96,62,86,75,81,77,57,72,66,60,55,53,52,55,51,50,55,53,49,63,67,50,57,82,77,54,68,60,69,65,50,43,60,71,77,48,68,84,77,75,78,76,69,75,88,68,79,84,79,86,83,83,83,91,83,92,82,92,78,96,70,84,77,76,74,76,72,73,76,69,85,72,45,76,66,53,51,52,48,33,52,50,52,46,48,39,64,75,73,49,56,69,70,59,46,50,65,68,48,34,80,42,75,45,77,47,99,48,99,84,44,73,49,77,41,61,51,76,64,34,52,52,47,59,71,40,78,84,56,69,81,80,87,128

Radius of gyration: 46.88 Å; Cα contacts (8 Å, |Δi|>4): 65; chains: 1; bounding box: 93×67×130 Å

InterPro domains:
  IPR039800 Calcium uptake protein 1/2/3 [PTHR12294] (104-180)